Protein AF-A0A9P1GFT8-F1 (afdb_monomer_lite)

Radius of gyration: 58.3 Å; chains: 1; bounding box: 108×46×196 Å

Organism: NCBI:txid2562237

Sequence (292 aa):
MTEGLRALCAQCRKPLCGAVLASGCNHVFHKPCFVAGASCGHCGETLRSETSLSLYNLCCEEKSEYAAYAADVMAAAAKLRASLEGMEDADGTIFDPDFVVQESEGRGVDEVALLCLKRERINSKREELDSEKSRLHTSLETLEHQQRKLRVRQRMTEKLQEEQASEKNKIQRCNDDHEKMLAELNEVRQRATIVEYWDLLRNGQEDEALQKLTALISMISHPWKILAHMARLRDHYRKLSDNHDRERAQADRQLQHLNRERDELERHGRGQRLLDQIMRSLCPFFKVLKIS

Foldseek 3Di:
DPPPDAQAAQQPRHGDADKWKQFLVRGIHHPVRQDQQAAGSPPRDGGHPVRIDTPPPPHPPPPPPVVVVVVVVVVVVVVVVVVVVVPPPPPPPDDDPPPDDDDDPPCVVVVVVVVVVVVVVVVVVVVVVVVVVVVVVVVVVVVVVVVVVVVVVVVVVVVVVVVVVVVVVVVVVVVVVVVVVVVVVLVVLLVVLLVVLVVCVVVVNNVVSVVSLVVSLVVHPCSVVSVVVVVVVVVVVVVVVVVVVVVVVVVVVVVVVVVVVVVVVVVVVVVVVVVVVVVVVCVVVVVVVVPD

Structure (mmCIF, N/CA/C/O backbone):
data_AF-A0A9P1GFT8-F1
#
_entry.id   AF-A0A9P1GFT8-F1
#
loop_
_atom_site.group_PDB
_atom_site.id
_atom_site.type_symbol
_atom_site.label_atom_id
_atom_site.label_alt_id
_atom_site.label_comp_id
_atom_site.label_asym_id
_atom_site.label_entity_id
_atom_site.label_seq_id
_atom_site.pdbx_PDB_ins_code
_atom_site.Cartn_x
_atom_site.Cartn_y
_atom_site.Cartn_z
_atom_site.occupancy
_atom_site.B_iso_or_equiv
_atom_site.auth_seq_id
_atom_site.auth_comp_id
_atom_site.auth_asym_id
_atom_site.auth_atom_id
_atom_site.pdbx_PDB_model_num
ATOM 1 N N . MET A 1 1 ? 1.369 -21.174 -24.457 1.00 44.59 1 MET A N 1
ATOM 2 C CA . MET A 1 1 ? 1.353 -20.022 -25.379 1.00 44.59 1 MET A CA 1
ATOM 3 C C . MET A 1 1 ? 0.187 -19.145 -24.971 1.00 44.59 1 MET A C 1
ATOM 5 O O . MET A 1 1 ? -0.945 -19.452 -25.309 1.00 44.59 1 MET A O 1
ATOM 9 N N . THR A 1 2 ? 0.427 -18.149 -24.124 1.00 43.88 2 THR A N 1
ATOM 10 C CA . THR A 1 2 ? -0.591 -17.149 -23.791 1.00 43.88 2 THR A CA 1
ATOM 11 C C . THR A 1 2 ? -0.713 -16.230 -24.995 1.00 43.88 2 THR A C 1
ATOM 13 O O . THR A 1 2 ? 0.216 -15.471 -25.271 1.00 43.88 2 THR A O 1
ATOM 16 N N . GLU A 1 3 ? -1.805 -16.334 -25.747 1.00 56.53 3 GLU A N 1
ATOM 17 C CA . GLU A 1 3 ? -2.172 -15.317 -26.729 1.00 56.53 3 GLU A CA 1
ATOM 18 C C . GLU A 1 3 ? -2.275 -13.985 -25.980 1.00 56.53 3 GLU A C 1
ATOM 20 O O . GLU A 1 3 ? -3.206 -13.752 -25.211 1.00 56.53 3 GLU A O 1
ATOM 25 N N . GLY A 1 4 ? -1.227 -13.164 -26.089 1.00 67.75 4 GLY A N 1
ATOM 26 C CA . GLY A 1 4 ? -1.128 -11.911 -25.354 1.00 67.75 4 GLY A CA 1
ATOM 27 C C . GLY A 1 4 ? -2.319 -11.026 -25.694 1.00 67.75 4 GLY A C 1
ATOM 28 O O . GLY A 1 4 ? -2.622 -10.823 -26.871 1.00 67.75 4 GLY A O 1
ATOM 29 N N . LEU A 1 5 ? -2.998 -10.513 -24.668 1.00 79.19 5 LEU A N 1
ATOM 30 C CA . LEU A 1 5 ? -4.100 -9.571 -24.824 1.00 79.19 5 LEU A CA 1
ATOM 31 C C . LEU A 1 5 ? -3.613 -8.371 -25.650 1.00 79.19 5 LEU A C 1
ATOM 33 O O . LEU A 1 5 ? -2.764 -7.601 -25.202 1.00 79.19 5 LEU A O 1
ATOM 37 N N . ARG A 1 6 ? -4.128 -8.229 -26.876 1.00 86.25 6 ARG A N 1
ATOM 38 C CA . ARG A 1 6 ? -3.817 -7.096 -27.757 1.00 86.25 6 ARG A CA 1
ATOM 39 C C . ARG A 1 6 ? -4.873 -6.017 -27.595 1.00 86.25 6 ARG A C 1
ATOM 41 O O . ARG A 1 6 ? -6.069 -6.300 -27.636 1.00 86.25 6 ARG A O 1
ATOM 48 N N . ALA A 1 7 ? -4.430 -4.772 -27.473 1.00 90.56 7 ALA A N 1
ATOM 49 C CA . ALA A 1 7 ? -5.331 -3.630 -27.492 1.00 90.56 7 ALA A CA 1
ATOM 50 C C . ALA A 1 7 ? -6.063 -3.542 -28.847 1.00 90.56 7 ALA A C 1
ATOM 52 O O . ALA A 1 7 ? -5.473 -3.772 -29.908 1.00 90.56 7 ALA A O 1
ATOM 53 N N . LEU A 1 8 ? -7.359 -3.223 -28.805 1.00 94.31 8 LEU A N 1
ATOM 54 C CA . LEU A 1 8 ? -8.229 -3.114 -29.978 1.00 94.31 8 LEU A CA 1
ATOM 55 C C . LEU A 1 8 ? -8.510 -1.643 -30.297 1.00 94.31 8 LEU A C 1
ATOM 57 O O . LEU A 1 8 ? -8.660 -0.821 -29.396 1.00 94.31 8 LEU A O 1
ATOM 61 N N . CYS A 1 9 ? -8.644 -1.315 -31.581 1.00 95.81 9 CYS A N 1
ATOM 62 C CA . CYS A 1 9 ? -9.089 0.007 -32.006 1.00 95.81 9 CYS A CA 1
ATOM 63 C C . CYS A 1 9 ? -10.523 0.276 -31.540 1.00 95.81 9 CYS A C 1
ATOM 65 O O . CYS A 1 9 ? -11.427 -0.522 -31.795 1.00 95.81 9 CYS A O 1
ATOM 67 N N . ALA A 1 10 ? -10.753 1.440 -30.931 1.00 96.44 10 ALA A N 1
ATOM 68 C CA . ALA A 1 10 ? -12.070 1.817 -30.418 1.00 96.44 10 ALA A CA 1
ATOM 69 C C . ALA A 1 10 ? -13.152 1.982 -31.507 1.00 96.44 10 ALA A C 1
ATOM 71 O O . ALA A 1 10 ? -14.336 1.862 -31.196 1.00 96.44 10 ALA A O 1
ATOM 72 N N . GLN A 1 11 ? -12.760 2.194 -32.770 1.00 96.31 11 GLN A N 1
ATOM 73 C CA . GLN A 1 11 ? -13.682 2.317 -33.904 1.00 96.31 11 GLN A CA 1
ATOM 74 C C . GLN A 1 11 ? -13.895 0.989 -34.642 1.00 96.31 11 GLN A C 1
ATOM 76 O O . GLN A 1 11 ? -15.018 0.507 -34.730 1.00 96.31 11 GLN A O 1
ATOM 81 N N . CYS A 1 12 ? -12.834 0.381 -35.185 1.00 95.94 12 CYS A N 1
ATOM 82 C CA . CYS A 1 12 ? -12.971 -0.806 -36.039 1.00 95.94 12 CYS A CA 1
ATOM 83 C C . CYS A 1 12 ? -12.942 -2.135 -35.268 1.00 95.94 12 CYS A C 1
ATOM 85 O O . CYS A 1 12 ? -13.141 -3.185 -35.874 1.00 95.94 12 CYS A O 1
ATOM 87 N N . ARG A 1 13 ? -12.655 -2.100 -33.955 1.00 94.94 13 ARG A N 1
ATOM 88 C CA . ARG A 1 13 ? -12.539 -3.263 -33.052 1.00 94.94 13 ARG A CA 1
ATOM 89 C C . ARG A 1 13 ? -11.507 -4.317 -33.475 1.00 94.94 13 ARG A C 1
ATOM 91 O O . ARG A 1 13 ? -11.460 -5.394 -32.891 1.00 94.94 13 ARG A O 1
ATOM 98 N N . LYS A 1 14 ? -10.642 -4.008 -34.446 1.00 94.31 14 LYS A N 1
ATOM 99 C CA . LYS A 1 14 ? -9.503 -4.852 -34.834 1.00 94.31 14 LYS A CA 1
ATOM 100 C C . LYS A 1 14 ? -8.299 -4.577 -33.924 1.00 94.31 14 LYS A C 1
ATOM 102 O O . LYS A 1 14 ? -8.191 -3.458 -33.413 1.00 94.31 14 LYS A O 1
ATOM 107 N N . PRO A 1 15 ? -7.380 -5.545 -33.746 1.00 93.19 15 PRO A N 1
ATOM 108 C CA . PRO A 1 15 ? -6.120 -5.317 -33.044 1.00 93.19 15 PRO A CA 1
ATOM 109 C C . PRO A 1 15 ? -5.373 -4.104 -33.598 1.00 93.19 15 PRO A C 1
ATOM 111 O O . PRO A 1 15 ? -5.321 -3.896 -34.814 1.00 93.19 15 PRO A O 1
ATOM 114 N N . LEU A 1 16 ? -4.821 -3.290 -32.702 1.00 91.56 16 LEU A N 1
ATOM 115 C CA . LEU A 1 16 ? -4.023 -2.130 -33.081 1.00 91.56 16 LEU A CA 1
ATOM 116 C C . LEU A 1 16 ? -2.743 -2.582 -33.797 1.00 91.56 16 LEU A C 1
ATOM 118 O O . LEU A 1 16 ? -2.045 -3.485 -33.339 1.00 91.56 16 LEU A O 1
ATOM 122 N N . CYS A 1 17 ? -2.463 -1.957 -34.938 1.00 89.12 17 CYS A N 1
ATOM 123 C CA . CYS A 1 17 ? -1.286 -2.201 -35.766 1.00 89.12 17 CYS A CA 1
ATOM 124 C C . CYS A 1 17 ? -0.916 -0.919 -36.529 1.00 89.12 17 CYS A C 1
ATOM 126 O O . CYS A 1 17 ? -1.784 -0.090 -36.808 1.00 89.12 17 CYS A O 1
ATOM 128 N N . GLY A 1 18 ? 0.365 -0.746 -36.861 1.00 88.94 18 GLY A N 1
ATOM 129 C CA . GLY A 1 18 ? 0.851 0.427 -37.592 1.00 88.94 18 GLY A CA 1
ATOM 130 C C . GLY A 1 18 ? 0.637 1.758 -36.854 1.00 88.94 18 GLY A C 1
ATOM 131 O O . GLY A 1 18 ? 0.803 1.851 -35.639 1.00 88.94 18 GLY A O 1
ATOM 132 N N . ALA A 1 19 ? 0.285 2.811 -37.600 1.00 90.31 19 ALA A N 1
ATOM 133 C CA . ALA A 1 19 ? 0.111 4.159 -37.058 1.00 90.31 19 ALA A CA 1
ATOM 134 C C . ALA A 1 19 ? -1.175 4.285 -36.225 1.00 90.31 19 ALA A C 1
ATOM 136 O O . ALA A 1 19 ? -2.287 4.141 -36.749 1.00 90.31 19 ALA A O 1
ATOM 137 N N . VAL A 1 20 ? -1.020 4.628 -34.944 1.00 94.38 20 VAL A N 1
ATOM 138 C CA . VAL A 1 20 ? -2.128 4.777 -33.994 1.00 94.38 20 VAL A CA 1
ATOM 139 C C . VAL A 1 20 ? -2.154 6.167 -33.351 1.00 94.38 20 VAL A C 1
ATOM 141 O O . VAL A 1 20 ? -1.121 6.806 -33.159 1.00 94.38 20 VAL A O 1
ATOM 144 N N . LEU A 1 21 ? -3.359 6.646 -33.042 1.00 94.69 21 LEU A N 1
ATOM 145 C CA . LEU A 1 21 ? -3.625 7.932 -32.397 1.00 94.69 21 LEU A CA 1
ATOM 146 C C . LEU A 1 21 ? -4.396 7.701 -31.097 1.00 94.69 21 LEU A C 1
ATOM 148 O O . LEU A 1 21 ? -5.363 6.936 -31.086 1.00 94.69 21 LEU A O 1
ATOM 152 N N . ALA A 1 22 ? -4.009 8.389 -30.026 1.00 95.81 22 ALA A N 1
ATOM 153 C CA . ALA A 1 22 ? -4.831 8.519 -28.829 1.00 95.81 22 ALA A CA 1
ATOM 154 C C . ALA A 1 22 ? -5.672 9.795 -28.928 1.00 95.81 22 ALA A C 1
ATOM 156 O O . ALA A 1 22 ? -5.161 10.867 -29.237 1.00 95.81 22 ALA A O 1
ATOM 157 N N . SER A 1 23 ? -6.971 9.671 -28.695 1.00 95.56 23 SER A N 1
ATOM 158 C CA . SER A 1 23 ? -7.895 10.810 -28.629 1.00 95.56 23 SER A CA 1
ATOM 159 C C . SER A 1 23 ? -7.859 11.499 -27.259 1.00 95.56 23 SER A C 1
ATOM 161 O O . SER A 1 23 ? -7.374 10.917 -26.291 1.00 95.56 23 SER A O 1
ATOM 163 N N . GLY A 1 24 ? -8.465 12.687 -27.145 1.00 94.06 24 GLY A N 1
ATOM 164 C CA . GLY A 1 24 ? -8.652 13.365 -25.854 1.00 94.06 24 GLY A CA 1
ATOM 165 C C . GLY A 1 24 ? -9.473 12.569 -24.825 1.00 94.06 24 GLY A C 1
ATOM 166 O O . GLY A 1 24 ? -9.334 12.810 -23.632 1.00 94.06 24 GLY A O 1
ATOM 167 N N . CYS A 1 25 ? -10.263 11.580 -25.264 1.00 95.50 25 CYS A N 1
ATOM 168 C CA . CYS A 1 25 ? -10.977 10.654 -24.379 1.00 95.50 25 CYS A CA 1
ATOM 169 C C . CYS A 1 25 ? -10.148 9.409 -24.008 1.00 95.50 25 CYS A C 1
ATOM 171 O O . CYS A 1 25 ? -10.693 8.415 -23.534 1.00 95.50 25 CYS A O 1
ATOM 173 N N . ASN A 1 26 ? -8.834 9.441 -24.261 1.00 94.56 26 ASN A N 1
ATOM 174 C CA . ASN A 1 26 ? -7.848 8.391 -23.980 1.00 94.56 26 ASN A CA 1
ATOM 175 C C . ASN A 1 26 ? -8.085 7.038 -24.677 1.00 94.56 26 ASN A C 1
ATOM 177 O O . ASN A 1 26 ? -7.402 6.058 -24.383 1.00 94.56 26 ASN A O 1
ATOM 181 N N . HIS A 1 27 ? -8.993 6.970 -25.652 1.00 96.31 27 HIS A N 1
ATOM 182 C CA . HIS A 1 27 ? -9.151 5.793 -26.506 1.00 96.31 27 HIS A CA 1
ATOM 183 C C . HIS A 1 27 ? -8.203 5.841 -27.704 1.00 96.31 27 HIS A C 1
ATOM 185 O O . HIS A 1 27 ? -7.946 6.917 -28.257 1.00 96.31 27 HIS A O 1
ATOM 191 N N . VAL A 1 28 ? -7.715 4.664 -28.110 1.00 96.06 28 VAL A N 1
ATOM 192 C CA . VAL A 1 28 ? -6.725 4.507 -29.182 1.00 96.06 28 VAL A CA 1
ATOM 193 C C . VAL A 1 28 ? -7.382 4.023 -30.475 1.00 96.06 28 VAL A C 1
ATOM 195 O O . VAL A 1 28 ? -8.219 3.112 -30.492 1.00 96.06 28 VAL A O 1
ATOM 198 N N . PHE A 1 29 ? -6.978 4.637 -31.581 1.00 96.25 29 PHE A N 1
ATOM 199 C CA . PHE A 1 29 ? -7.510 4.404 -32.915 1.00 96.25 29 PHE A CA 1
ATOM 200 C C . PHE A 1 29 ? -6.383 4.123 -33.899 1.00 96.25 29 PHE A C 1
ATOM 202 O O . PHE A 1 29 ? -5.300 4.692 -33.777 1.00 96.25 29 PHE A O 1
ATOM 209 N N . HIS A 1 30 ? -6.644 3.319 -34.931 1.00 95.62 30 HIS A N 1
ATOM 210 C CA . HIS A 1 30 ? -5.827 3.399 -36.141 1.00 95.62 30 HIS A CA 1
ATOM 211 C C . HIS A 1 30 ? -5.962 4.807 -36.725 1.00 95.62 30 HIS A C 1
ATOM 213 O O . HIS A 1 30 ? -7.069 5.343 -36.774 1.00 95.62 30 HIS A O 1
ATOM 219 N N . LYS A 1 31 ? -4.867 5.387 -37.219 1.00 94.69 31 LYS A N 1
ATOM 220 C CA . LYS A 1 31 ? -4.873 6.701 -37.878 1.00 94.69 31 LYS A CA 1
ATOM 221 C C . LYS A 1 31 ? -5.991 6.871 -38.933 1.00 94.69 31 LYS A C 1
ATOM 223 O O . LYS A 1 31 ? -6.677 7.883 -38.859 1.00 94.69 31 LYS A O 1
ATOM 228 N N . PRO A 1 32 ? -6.262 5.912 -39.849 1.00 95.25 32 PRO A N 1
ATOM 229 C CA . PRO A 1 32 ? -7.381 6.024 -40.800 1.00 95.25 32 PRO A CA 1
ATOM 230 C C . PRO A 1 32 ? -8.771 5.866 -40.165 1.00 95.25 32 PRO A C 1
ATOM 232 O O . PRO A 1 32 ? -9.763 6.280 -40.753 1.00 95.25 32 PRO A O 1
ATOM 235 N N . CYS A 1 33 ? -8.864 5.256 -38.982 1.00 96.62 33 CYS A N 1
ATOM 236 C CA . CYS A 1 33 ? -10.124 5.112 -38.255 1.00 96.62 33 CYS A CA 1
ATOM 237 C C . CYS A 1 33 ? -10.461 6.338 -37.396 1.00 96.62 33 CYS A C 1
ATOM 239 O O . CYS 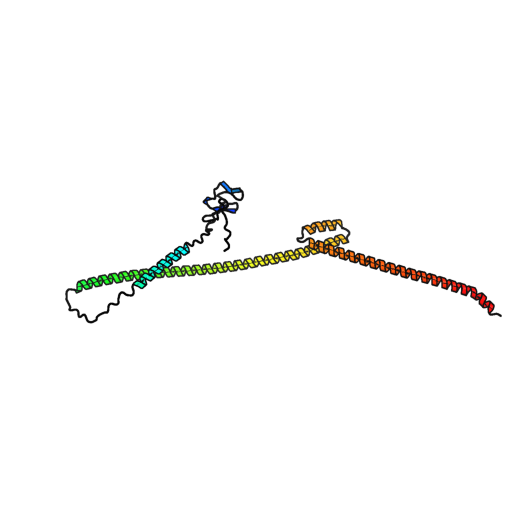A 1 33 ? -11.569 6.416 -36.869 1.00 96.62 33 CYS A O 1
ATOM 241 N N . PHE A 1 34 ? -9.524 7.273 -37.232 1.00 96.00 34 PHE A N 1
ATOM 242 C CA . PHE A 1 34 ? -9.746 8.524 -36.525 1.00 96.00 34 PHE A CA 1
ATOM 243 C C . PHE A 1 34 ? -10.249 9.587 -37.510 1.00 96.00 34 PHE A C 1
ATOM 245 O O . PHE A 1 34 ? -9.476 10.148 -38.285 1.00 96.00 34 PHE A O 1
ATOM 252 N N . VAL A 1 35 ? -11.554 9.863 -37.481 1.00 95.00 35 VAL A N 1
ATOM 253 C CA . VAL A 1 35 ? -12.186 10.912 -38.295 1.00 95.00 35 VAL A CA 1
ATOM 254 C C . VAL A 1 35 ? -12.552 12.078 -37.381 1.00 95.00 35 VAL A C 1
ATOM 256 O O . VAL A 1 35 ? -13.360 11.919 -36.466 1.00 95.00 35 VAL A O 1
ATOM 259 N N . ALA A 1 36 ? -11.947 13.247 -37.605 1.00 88.38 36 ALA A N 1
ATOM 260 C CA . ALA A 1 36 ? -12.243 14.444 -36.819 1.00 88.38 36 ALA A CA 1
ATOM 261 C C . ALA A 1 36 ? -13.734 14.810 -36.936 1.00 88.38 36 ALA A C 1
ATOM 263 O O . ALA A 1 36 ? -14.283 14.844 -38.035 1.00 88.38 36 ALA A O 1
ATOM 264 N N . GLY A 1 37 ? -14.390 15.056 -35.800 1.00 88.50 37 GLY A N 1
ATOM 265 C CA . GLY A 1 37 ? -15.826 15.339 -35.718 1.00 88.50 37 GLY A CA 1
ATOM 266 C C . 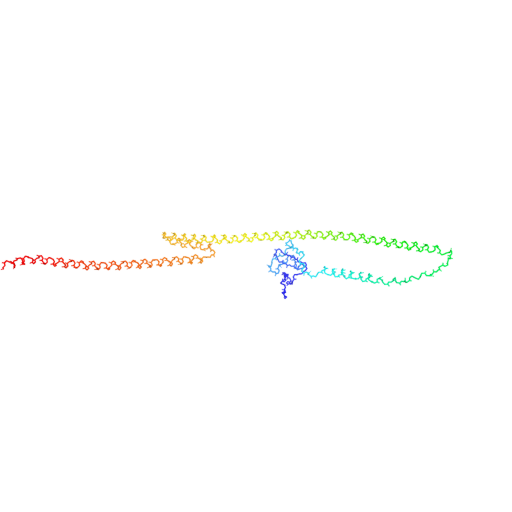GLY A 1 37 ? -16.726 14.109 -35.545 1.00 88.50 37 GLY A C 1
ATOM 267 O O . GLY A 1 37 ? -17.897 14.274 -35.210 1.00 88.50 37 GLY A O 1
ATOM 268 N N . ALA A 1 38 ? -16.212 12.884 -35.702 1.00 94.12 38 ALA A N 1
ATOM 269 C CA . ALA A 1 38 ? -16.968 11.672 -35.379 1.00 94.12 38 ALA A CA 1
ATOM 270 C C . ALA A 1 38 ? -17.062 11.451 -33.857 1.00 94.12 38 ALA A C 1
ATOM 272 O O . ALA A 1 38 ? -16.226 11.935 -33.098 1.00 94.12 38 ALA A O 1
ATOM 273 N N . SER A 1 39 ? -18.059 10.694 -33.395 1.00 96.19 39 SER A N 1
ATOM 274 C CA . SER A 1 39 ? -18.162 10.251 -31.997 1.00 96.19 39 SER A CA 1
ATOM 275 C C . SER A 1 39 ? -17.327 8.993 -31.750 1.00 96.19 39 SER A C 1
ATOM 277 O O . SER A 1 39 ? -17.342 8.064 -32.559 1.00 96.19 39 SER A O 1
ATOM 279 N N . CYS A 1 40 ? -16.649 8.919 -30.607 1.00 96.25 40 CYS A N 1
ATOM 280 C CA . CYS A 1 40 ? -15.921 7.734 -30.171 1.00 96.25 40 CYS A CA 1
ATOM 281 C C . CYS A 1 40 ? -16.862 6.524 -30.064 1.00 96.25 40 CYS A C 1
ATOM 283 O O . CYS A 1 40 ? -17.806 6.541 -29.276 1.00 96.25 40 CYS A O 1
ATOM 285 N N . GLY A 1 41 ? -16.561 5.432 -30.775 1.00 91.44 41 GLY A N 1
ATOM 286 C CA . GLY A 1 41 ? -17.340 4.188 -30.721 1.00 91.44 41 GLY A CA 1
ATOM 287 C C . GLY A 1 41 ? -17.341 3.461 -29.365 1.00 91.44 41 GLY A C 1
ATOM 288 O O . GLY A 1 41 ? -17.978 2.414 -29.248 1.00 91.44 41 GLY A O 1
ATOM 289 N N . HIS A 1 42 ? -16.619 3.966 -28.355 1.00 93.25 42 HIS A N 1
ATOM 290 C CA . HIS A 1 42 ? -16.612 3.420 -26.994 1.00 93.25 42 HIS A CA 1
ATOM 291 C C . HIS A 1 42 ? -17.308 4.320 -25.965 1.00 93.25 42 HIS A C 1
ATOM 293 O O . HIS A 1 42 ? -18.206 3.838 -25.285 1.00 93.25 42 HIS A O 1
ATOM 299 N N . CYS A 1 43 ? -16.930 5.599 -25.852 1.00 94.94 43 CYS A N 1
ATOM 300 C CA . CYS A 1 43 ? -17.503 6.519 -24.855 1.00 94.94 43 CYS A CA 1
ATOM 301 C C . CYS A 1 43 ? -18.485 7.556 -25.429 1.00 94.94 43 CYS A C 1
ATOM 303 O O . CYS A 1 43 ? -19.093 8.296 -24.666 1.00 94.94 43 CYS A O 1
ATOM 305 N N . GLY A 1 44 ? -18.634 7.644 -26.754 1.00 94.75 44 GLY A N 1
ATOM 306 C CA . GLY A 1 44 ? -19.536 8.594 -27.415 1.00 94.75 44 GLY A CA 1
ATOM 307 C C . GLY A 1 44 ? -19.010 10.029 -27.553 1.00 94.75 44 GLY A C 1
ATOM 308 O O . GLY A 1 44 ? -19.620 10.816 -28.271 1.00 94.75 44 GLY A O 1
ATOM 309 N N . GLU A 1 45 ? -17.877 10.384 -26.940 1.00 95.44 45 GLU A N 1
ATOM 310 C CA . GLU A 1 45 ? -17.316 11.741 -27.034 1.00 95.44 45 GLU A CA 1
ATOM 311 C C . GLU A 1 45 ? -16.897 12.123 -28.463 1.00 95.44 45 GLU A C 1
ATOM 313 O O . GLU A 1 45 ? -16.341 11.306 -29.201 1.00 95.44 45 GLU A O 1
ATOM 318 N N . THR A 1 46 ? -17.121 13.383 -28.852 1.00 96.88 46 THR A N 1
ATOM 319 C CA . THR A 1 46 ? -16.712 13.911 -30.161 1.00 96.88 46 THR A CA 1
ATOM 320 C C . THR A 1 46 ? -15.189 13.993 -30.271 1.00 96.88 46 THR A C 1
ATOM 322 O O . THR A 1 46 ? -14.523 14.684 -29.499 1.00 96.88 46 THR A O 1
ATOM 325 N N . LEU A 1 47 ? -14.633 13.329 -31.279 1.00 95.62 47 LEU A N 1
ATOM 326 C CA . LEU A 1 47 ? -13.204 13.276 -31.551 1.00 95.62 47 LEU A CA 1
ATOM 327 C C . LEU A 1 47 ? -12.717 14.608 -32.136 1.00 95.62 47 LEU A C 1
ATOM 329 O O . LEU A 1 47 ? -13.140 15.019 -33.218 1.00 95.62 47 LEU A O 1
ATOM 333 N N . ARG A 1 48 ? -11.788 15.270 -31.440 1.00 94.94 48 ARG A N 1
ATOM 334 C CA . ARG A 1 48 ? -11.126 16.500 -31.902 1.00 94.94 48 ARG A CA 1
ATOM 335 C C . ARG A 1 48 ? -9.704 16.180 -32.356 1.00 94.94 48 ARG A C 1
ATOM 337 O O . ARG A 1 48 ? -8.954 15.550 -31.618 1.00 94.94 48 ARG A O 1
ATOM 344 N N . SER A 1 49 ? -9.318 16.617 -33.555 1.00 90.25 49 SER A N 1
ATOM 345 C CA . SER A 1 49 ? -7.953 16.423 -34.074 1.00 90.25 49 SER A CA 1
ATOM 346 C C . SER A 1 49 ? -6.902 17.162 -33.248 1.00 90.25 49 SER A C 1
ATOM 348 O O . SER A 1 49 ? -5.792 16.667 -33.088 1.00 90.25 49 SER A O 1
ATOM 350 N N . GLU A 1 50 ? -7.266 18.309 -32.678 1.00 93.06 50 GLU A N 1
ATOM 351 C CA . GLU A 1 50 ? -6.385 19.156 -31.863 1.00 93.06 50 GLU A CA 1
ATOM 352 C C . GLU A 1 50 ? -5.921 18.475 -30.572 1.00 93.06 50 GLU A C 1
ATOM 354 O O . GLU A 1 50 ? -4.806 18.709 -30.119 1.00 93.06 50 GLU A O 1
ATOM 359 N N . THR A 1 51 ? -6.756 17.609 -29.991 1.00 89.69 51 THR A N 1
ATOM 360 C CA . THR A 1 51 ? -6.433 16.864 -28.764 1.00 89.69 51 THR A CA 1
ATOM 361 C C . THR A 1 51 ? -5.909 15.461 -29.052 1.00 89.69 51 THR A C 1
ATOM 363 O O . THR A 1 51 ? -5.749 14.663 -28.129 1.00 89.69 51 THR A O 1
ATOM 366 N N . SER A 1 52 ? -5.660 15.132 -30.324 1.00 89.38 52 SER A N 1
ATOM 367 C CA . SER A 1 52 ? -5.132 13.824 -30.694 1.00 89.38 52 SER A CA 1
ATOM 368 C C . SER A 1 52 ? -3.615 13.773 -30.509 1.00 89.38 52 SER A C 1
ATOM 370 O O . SER A 1 52 ? -2.873 14.610 -31.022 1.00 89.38 52 SER A O 1
ATOM 372 N N . LEU A 1 53 ? -3.148 12.770 -29.768 1.00 92.50 53 LEU A N 1
ATOM 373 C CA . LEU A 1 53 ? -1.734 12.496 -29.565 1.00 92.50 53 LEU A CA 1
ATOM 374 C C . LEU A 1 53 ? -1.312 11.372 -30.512 1.00 9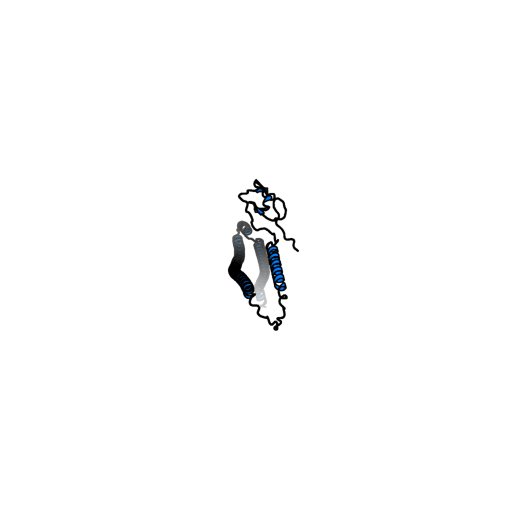2.50 53 LEU A C 1
ATOM 376 O O . LEU A 1 53 ? -1.818 10.248 -30.436 1.00 92.50 53 LEU A O 1
ATOM 380 N N . SER A 1 54 ? -0.368 11.666 -31.405 1.00 89.06 54 SER A N 1
ATOM 381 C CA . SER A 1 54 ? 0.220 10.634 -32.254 1.00 89.06 54 SER A CA 1
ATOM 382 C C . SER A 1 54 ? 1.185 9.779 -31.449 1.00 89.06 54 SER A C 1
ATOM 384 O O . SER A 1 54 ? 2.242 10.247 -31.028 1.00 89.06 54 SER A O 1
ATOM 386 N N . LEU A 1 55 ? 0.825 8.512 -31.258 1.00 88.19 55 LEU A N 1
ATOM 387 C CA . LEU A 1 55 ? 1.665 7.532 -30.586 1.00 88.19 55 LEU A CA 1
ATOM 388 C C . LEU A 1 55 ? 2.628 6.937 -31.621 1.00 88.19 55 LEU A C 1
ATOM 390 O O . LEU A 1 55 ? 2.409 5.858 -32.172 1.00 88.19 55 LEU A O 1
ATOM 394 N N . TYR A 1 56 ? 3.683 7.687 -31.939 1.00 69.19 56 TYR A N 1
ATOM 395 C CA . TYR A 1 56 ? 4.776 7.180 -32.766 1.00 69.19 56 TYR A CA 1
ATOM 396 C C . TYR A 1 56 ? 5.520 6.062 -32.009 1.00 69.19 56 TYR A C 1
ATOM 398 O O . TYR A 1 56 ? 5.746 6.176 -30.808 1.00 69.19 56 TYR A O 1
ATOM 406 N N . ASN A 1 57 ? 5.914 4.998 -32.719 1.00 57.28 57 ASN A N 1
ATOM 407 C CA . ASN A 1 57 ? 6.696 3.845 -32.228 1.00 57.28 57 ASN A CA 1
ATOM 408 C C . ASN A 1 57 ? 5.967 2.754 -31.414 1.00 57.28 57 ASN A C 1
ATOM 410 O O . ASN A 1 57 ? 6.634 1.901 -30.839 1.00 57.28 57 ASN A O 1
ATOM 414 N N . LEU A 1 58 ? 4.630 2.679 -31.431 1.00 58.16 58 LEU A N 1
ATOM 415 C CA . LEU A 1 58 ? 3.900 1.476 -30.973 1.00 58.16 58 LEU A CA 1
ATOM 416 C C . LEU A 1 58 ? 3.692 0.435 -32.088 1.00 58.16 58 LEU A C 1
ATOM 418 O O . LEU A 1 58 ? 2.756 -0.365 -32.036 1.00 58.16 58 LEU A O 1
ATOM 422 N N . CYS A 1 59 ? 4.553 0.419 -33.108 1.00 47.97 59 CYS A N 1
ATOM 423 C CA . CYS A 1 59 ? 4.571 -0.689 -34.053 1.00 47.97 59 CYS A CA 1
ATOM 424 C C . CYS A 1 59 ? 5.034 -1.949 -33.310 1.00 47.97 59 CYS A C 1
ATOM 426 O O . CYS A 1 59 ? 6.225 -2.220 -33.215 1.00 47.97 59 CYS A O 1
ATOM 428 N N . CYS A 1 60 ? 4.084 -2.760 -32.833 1.00 48.34 60 CYS A N 1
ATOM 429 C CA . CYS A 1 60 ? 4.295 -4.165 -32.463 1.00 48.34 60 CYS A CA 1
ATOM 430 C C . CYS A 1 60 ? 4.581 -5.038 -33.700 1.00 48.34 60 CYS A C 1
ATOM 432 O O . CYS A 1 60 ? 4.150 -6.188 -33.782 1.00 48.34 60 CYS A O 1
ATOM 434 N N . GLU A 1 61 ? 5.273 -4.485 -34.691 1.00 48.53 61 GLU A N 1
ATOM 435 C CA . GLU A 1 61 ? 5.893 -5.261 -35.742 1.00 48.53 61 GLU A CA 1
ATOM 436 C C . GLU A 1 61 ? 7.274 -5.654 -35.224 1.00 48.53 61 GLU A C 1
ATOM 438 O O . GLU A 1 61 ? 8.299 -5.103 -35.605 1.00 48.53 61 GLU A O 1
ATOM 443 N N . GLU A 1 62 ? 7.302 -6.702 -34.396 1.00 48.53 62 GLU A N 1
ATOM 444 C CA . GLU A 1 62 ? 8.437 -7.634 -34.326 1.00 48.53 62 GLU A CA 1
ATOM 445 C C . GLU A 1 62 ? 8.599 -8.378 -35.671 1.00 48.53 62 GLU A C 1
ATOM 447 O O . GLU A 1 62 ? 8.789 -9.589 -35.741 1.00 48.53 62 GLU A O 1
ATOM 452 N N . LYS A 1 63 ? 8.505 -7.660 -36.789 1.00 51.03 63 LYS A N 1
ATOM 453 C CA . LYS A 1 63 ? 9.086 -8.079 -38.052 1.00 51.03 63 LYS A CA 1
ATOM 454 C C . LYS A 1 63 ? 10.327 -7.238 -38.202 1.00 51.03 63 LYS A C 1
ATOM 456 O O . LYS A 1 63 ? 10.331 -6.146 -38.747 1.00 51.03 63 LYS A O 1
ATOM 461 N N . SER A 1 64 ? 11.352 -7.783 -37.571 1.00 52.22 64 SER A N 1
ATOM 462 C CA . SER A 1 64 ? 12.718 -7.321 -37.546 1.00 52.22 64 SER A CA 1
ATOM 463 C C . SER A 1 64 ? 13.237 -7.071 -38.967 1.00 52.22 64 SER A C 1
ATOM 465 O O . SER A 1 64 ? 13.863 -7.935 -39.578 1.00 52.22 64 SER A O 1
ATOM 467 N N . GLU A 1 65 ? 13.012 -5.865 -39.487 1.00 55.22 65 GLU A N 1
ATOM 468 C CA . GLU A 1 65 ? 13.760 -5.334 -40.633 1.00 55.22 65 GLU A CA 1
ATOM 469 C C . GLU A 1 65 ? 15.269 -5.404 -40.348 1.00 55.22 65 GLU A C 1
ATOM 471 O O . GLU A 1 65 ? 16.072 -5.624 -41.249 1.00 55.22 65 GLU A O 1
ATOM 476 N N . TYR A 1 66 ? 15.652 -5.355 -39.067 1.00 60.03 66 TYR A N 1
ATOM 477 C CA . TYR A 1 66 ? 17.017 -5.584 -38.606 1.00 60.03 66 TYR A CA 1
ATOM 478 C C . TYR A 1 66 ? 17.507 -7.030 -38.790 1.00 60.03 66 TYR A C 1
ATOM 480 O O . TYR A 1 66 ? 18.684 -7.232 -39.062 1.00 60.03 66 TYR A O 1
ATOM 488 N N . ALA A 1 67 ? 16.643 -8.042 -38.671 1.00 58.94 67 ALA A N 1
ATOM 489 C CA . ALA A 1 67 ? 16.995 -9.444 -38.900 1.00 58.94 67 ALA A CA 1
ATOM 490 C C . ALA A 1 67 ? 17.037 -9.763 -40.393 1.00 58.94 67 ALA A C 1
ATOM 492 O O . ALA A 1 67 ? 17.898 -10.533 -40.805 1.00 58.94 67 ALA A O 1
ATOM 493 N N . ALA A 1 68 ? 16.166 -9.144 -41.197 1.00 64.31 68 ALA A N 1
ATOM 494 C CA . ALA A 1 68 ? 16.264 -9.219 -42.652 1.00 64.31 68 ALA A CA 1
ATOM 495 C C . ALA A 1 68 ? 17.579 -8.582 -43.136 1.00 64.31 68 ALA A C 1
ATOM 497 O O . ALA A 1 68 ? 18.353 -9.225 -43.837 1.00 64.31 68 ALA A O 1
ATOM 498 N N . TYR A 1 69 ? 17.907 -7.384 -42.641 1.00 71.75 69 TYR A N 1
ATOM 499 C CA . TYR A 1 69 ? 19.167 -6.714 -42.960 1.00 71.75 69 TYR A CA 1
ATOM 500 C C . TYR A 1 69 ? 20.397 -7.487 -42.451 1.00 71.75 69 TYR A C 1
ATOM 502 O O . TYR A 1 69 ? 21.381 -7.634 -43.171 1.00 71.75 69 TYR A O 1
ATOM 510 N N . ALA A 1 70 ? 20.351 -8.045 -41.236 1.00 73.19 70 ALA A N 1
ATOM 511 C CA . ALA A 1 70 ? 21.439 -8.870 -40.709 1.00 73.19 70 ALA A CA 1
ATOM 512 C C . ALA A 1 70 ? 21.620 -10.180 -41.498 1.00 73.19 70 ALA A C 1
ATOM 514 O O . ALA A 1 70 ? 22.757 -10.603 -41.713 1.00 73.19 70 ALA A O 1
ATOM 515 N N . ALA A 1 71 ? 20.532 -10.807 -41.959 1.00 75.25 71 ALA A N 1
ATOM 516 C CA . ALA A 1 71 ? 20.594 -11.995 -42.807 1.00 75.25 71 ALA A CA 1
ATOM 517 C C . ALA A 1 71 ? 21.216 -11.681 -44.177 1.00 75.25 71 ALA A C 1
ATOM 519 O O . ALA A 1 71 ? 22.080 -12.431 -44.632 1.00 75.25 71 ALA A O 1
ATOM 520 N N . ASP A 1 72 ? 20.861 -10.546 -44.783 1.00 78.12 72 ASP A N 1
ATOM 521 C CA . ASP A 1 72 ? 21.427 -10.106 -46.062 1.00 78.12 72 ASP A CA 1
ATOM 522 C C . ASP A 1 72 ? 22.926 -9.781 -45.949 1.00 78.12 72 ASP A C 1
ATOM 524 O O . ASP A 1 72 ? 23.719 -10.193 -46.800 1.00 78.12 72 ASP A O 1
ATOM 528 N N . VAL A 1 73 ? 23.348 -9.118 -44.864 1.00 78.00 73 VAL A N 1
ATOM 529 C CA . VAL A 1 73 ? 24.769 -8.823 -44.601 1.00 78.00 73 VAL A CA 1
ATOM 530 C C . VAL A 1 73 ? 25.575 -10.109 -44.381 1.00 78.00 73 VAL A C 1
ATOM 532 O O . VAL A 1 73 ? 26.668 -10.251 -44.932 1.00 78.00 73 VAL A O 1
ATOM 535 N N . MET A 1 74 ? 25.038 -11.080 -43.634 1.00 82.62 74 MET A N 1
ATOM 536 C CA . MET A 1 74 ? 25.709 -12.369 -43.406 1.00 82.62 74 MET A CA 1
ATOM 537 C C . MET A 1 74 ? 25.780 -13.216 -44.686 1.00 82.62 74 MET A C 1
ATOM 539 O O . MET A 1 74 ? 26.807 -13.843 -44.950 1.00 82.62 74 MET A O 1
ATOM 543 N N . ALA A 1 75 ? 24.740 -13.192 -45.526 1.00 83.19 75 ALA A N 1
ATOM 544 C CA . ALA A 1 75 ? 24.743 -13.863 -46.826 1.00 83.19 75 ALA A CA 1
ATOM 545 C C . ALA A 1 75 ? 25.749 -13.233 -47.808 1.00 83.19 75 ALA A C 1
ATOM 547 O O . ALA A 1 75 ? 26.433 -13.952 -48.541 1.00 83.19 75 ALA A O 1
ATOM 548 N N . ALA A 1 76 ? 25.886 -11.903 -47.806 1.00 83.44 76 ALA A N 1
ATOM 549 C CA . ALA A 1 76 ? 26.892 -11.201 -48.600 1.00 83.44 76 ALA A CA 1
ATOM 550 C C . ALA A 1 76 ? 28.324 -11.518 -48.129 1.00 83.44 76 ALA A C 1
ATOM 552 O O . ALA A 1 76 ? 29.194 -11.795 -48.957 1.00 83.44 76 ALA A O 1
ATOM 553 N N . ALA A 1 77 ? 28.559 -11.558 -46.812 1.00 81.12 77 ALA A N 1
ATOM 554 C CA . ALA A 1 77 ? 29.852 -11.929 -46.237 1.00 81.12 77 ALA A CA 1
ATOM 555 C C . ALA A 1 77 ? 30.250 -13.379 -46.573 1.00 81.12 77 ALA A C 1
ATOM 557 O O . ALA A 1 77 ? 31.403 -13.639 -46.918 1.00 81.12 77 ALA A O 1
ATOM 558 N N . ALA A 1 78 ? 29.296 -14.317 -46.545 1.00 85.00 78 ALA A N 1
ATOM 559 C CA . ALA A 1 78 ? 29.534 -15.708 -46.932 1.00 85.00 78 ALA A CA 1
ATOM 560 C C . ALA A 1 78 ? 29.922 -15.849 -48.417 1.00 85.00 78 ALA A C 1
ATOM 562 O O . ALA A 1 78 ? 30.837 -16.604 -48.740 1.00 85.00 78 ALA A O 1
ATOM 563 N N . LYS A 1 79 ? 29.285 -15.086 -49.320 1.00 86.38 79 LYS A N 1
ATOM 564 C CA . LYS A 1 79 ? 29.647 -15.067 -50.750 1.00 86.38 79 LYS A CA 1
ATOM 565 C C . LYS A 1 79 ? 31.057 -14.529 -50.992 1.00 86.38 79 LYS A C 1
ATOM 567 O O . LYS A 1 79 ? 31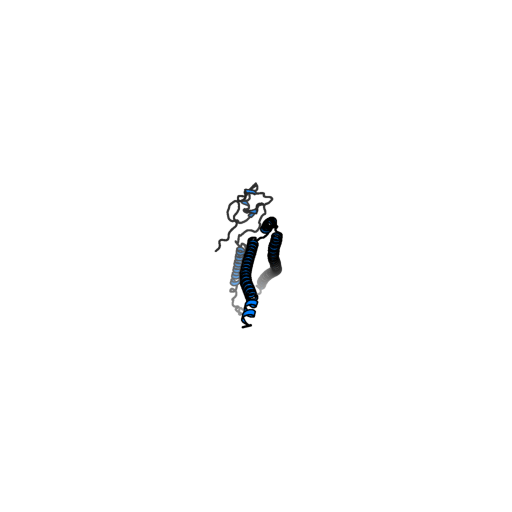.792 -15.105 -51.783 1.00 86.38 79 LYS A O 1
ATOM 572 N N . LEU A 1 80 ? 31.442 -13.456 -50.301 1.00 81.94 80 LEU A N 1
ATOM 573 C CA . LEU A 1 80 ? 32.790 -12.884 -50.393 1.00 81.94 80 LEU A CA 1
ATOM 574 C C . LEU A 1 80 ? 33.867 -13.879 -49.948 1.00 81.94 80 LEU A C 1
ATOM 576 O O . LEU A 1 80 ? 34.903 -13.995 -50.598 1.00 81.94 80 LEU A O 1
ATOM 580 N N . ARG A 1 81 ? 33.597 -14.633 -48.879 1.00 82.31 81 ARG A N 1
ATOM 581 C CA . ARG A 1 81 ? 34.509 -15.665 -48.378 1.00 82.31 81 ARG A CA 1
ATOM 582 C C . ARG A 1 81 ? 34.675 -16.826 -49.360 1.00 82.31 81 ARG A C 1
ATOM 584 O O . ARG A 1 81 ? 35.800 -17.221 -49.635 1.00 82.31 81 ARG A O 1
ATOM 591 N N . ALA A 1 82 ? 33.578 -17.299 -49.952 1.00 81.44 82 ALA A N 1
ATOM 592 C CA . ALA A 1 82 ? 33.620 -18.357 -50.962 1.00 81.44 82 ALA A CA 1
ATOM 593 C C . ALA A 1 82 ? 34.410 -17.948 -52.222 1.00 81.44 82 ALA A C 1
ATOM 595 O O . ALA A 1 82 ? 35.106 -18.773 -52.805 1.00 81.44 82 ALA A O 1
ATOM 596 N N . SER A 1 83 ? 34.348 -16.674 -52.629 1.00 80.38 83 SER A N 1
ATOM 597 C CA . SER A 1 83 ? 35.148 -16.166 -53.754 1.00 80.38 83 SER A CA 1
ATOM 598 C C . SER A 1 83 ? 36.649 -16.086 -53.451 1.00 80.38 83 SER A C 1
ATOM 600 O O . SER A 1 83 ? 37.450 -16.207 -54.372 1.00 80.38 83 SER A O 1
ATOM 602 N N . LEU A 1 84 ? 37.035 -15.877 -52.189 1.00 75.50 84 LEU A N 1
ATOM 603 C CA . LEU A 1 84 ? 38.442 -15.826 -51.771 1.00 75.50 84 LEU A CA 1
ATOM 604 C C . LEU A 1 84 ? 39.065 -17.223 -51.685 1.00 75.50 84 LEU A C 1
ATOM 606 O O . LEU A 1 84 ? 40.190 -17.414 -52.130 1.00 75.50 84 LEU A O 1
ATOM 610 N N . GLU A 1 85 ? 38.314 -18.205 -51.185 1.00 76.62 85 GLU A N 1
ATOM 611 C CA . GLU A 1 85 ? 38.778 -19.595 -51.058 1.00 76.62 85 GLU A CA 1
ATOM 612 C C . GLU A 1 85 ? 38.903 -20.305 -52.428 1.00 76.62 85 GLU A C 1
ATOM 614 O O . GLU A 1 85 ? 39.603 -21.302 -52.548 1.00 76.62 85 GLU A O 1
ATOM 619 N N . GLY A 1 86 ? 38.287 -19.771 -53.492 1.00 65.38 86 GLY A N 1
ATOM 620 C CA . GLY A 1 86 ? 38.371 -20.320 -54.854 1.00 65.38 86 GLY A CA 1
ATOM 621 C C . GLY A 1 86 ? 39.585 -19.885 -55.691 1.00 65.38 86 GLY A C 1
ATOM 622 O O . GLY A 1 86 ? 39.668 -20.276 -56.854 1.00 65.38 86 GLY A O 1
ATOM 623 N N . MET A 1 87 ? 40.499 -19.061 -55.161 1.00 58.53 87 MET A N 1
ATOM 624 C CA . MET A 1 87 ? 41.665 -18.546 -55.908 1.00 58.53 87 MET A CA 1
ATOM 625 C C . MET A 1 87 ? 43.015 -19.172 -55.510 1.00 58.53 87 MET A C 1
ATOM 627 O O . MET A 1 87 ? 44.030 -18.791 -56.091 1.00 58.53 87 MET A O 1
ATOM 631 N N . GLU A 1 88 ? 43.062 -20.125 -54.572 1.00 55.94 88 GLU A N 1
ATOM 632 C CA . GLU A 1 88 ? 44.337 -20.624 -54.016 1.00 55.94 88 GLU A CA 1
ATOM 633 C C . GLU A 1 88 ? 45.015 -21.771 -54.802 1.00 55.94 88 GLU A C 1
ATOM 635 O O . GLU A 1 88 ? 46.168 -22.080 -54.517 1.00 55.94 88 GLU A O 1
ATOM 640 N N . ASP A 1 89 ? 44.404 -22.325 -55.859 1.00 55.59 89 ASP A N 1
ATOM 641 C CA . ASP A 1 89 ? 44.935 -23.534 -56.533 1.00 55.59 89 ASP A CA 1
ATOM 642 C C . ASP A 1 89 ? 45.525 -23.322 -57.947 1.00 55.59 89 ASP A C 1
ATOM 644 O O . ASP A 1 89 ? 45.800 -24.289 -58.659 1.00 55.59 89 ASP A O 1
ATOM 648 N N . ALA A 1 90 ? 45.735 -22.080 -58.402 1.00 54.19 90 ALA A N 1
ATOM 649 C CA . ALA A 1 90 ? 46.069 -21.813 -59.811 1.00 54.19 90 ALA A CA 1
ATOM 650 C C . ALA A 1 90 ? 47.539 -21.467 -60.132 1.00 54.19 90 ALA A C 1
ATOM 652 O O . ALA A 1 90 ? 47.808 -21.102 -61.274 1.00 54.19 90 ALA A O 1
ATOM 653 N N . ASP A 1 91 ? 48.494 -21.594 -59.202 1.00 46.62 91 ASP A N 1
ATOM 654 C CA . ASP A 1 91 ? 49.915 -21.341 -59.520 1.00 46.62 91 ASP A CA 1
ATOM 655 C C . ASP A 1 91 ? 50.860 -22.401 -58.937 1.00 46.62 91 ASP A C 1
ATOM 657 O O . ASP A 1 91 ? 51.754 -22.150 -58.133 1.00 46.62 91 ASP A O 1
ATOM 661 N N . GLY A 1 92 ? 50.615 -23.643 -59.353 1.00 50.56 92 GLY A N 1
ATOM 662 C CA . GLY A 1 92 ? 51.545 -24.763 -59.241 1.00 50.56 92 GLY A CA 1
ATOM 663 C C . GLY A 1 92 ? 52.286 -25.024 -60.554 1.00 50.56 92 GLY A C 1
ATOM 664 O O . GLY A 1 92 ? 52.467 -26.185 -60.918 1.00 50.56 92 GLY A O 1
ATOM 665 N N . THR A 1 93 ? 52.675 -23.991 -61.315 1.00 51.59 93 THR A N 1
ATOM 666 C CA . THR A 1 93 ? 53.593 -24.200 -62.444 1.00 51.59 93 THR A CA 1
ATOM 667 C C . THR A 1 93 ? 55.015 -24.392 -61.934 1.00 51.59 93 THR A C 1
ATOM 669 O O . THR A 1 93 ? 55.697 -23.465 -61.506 1.00 51.59 93 THR A O 1
ATOM 672 N N . ILE A 1 94 ? 55.421 -25.655 -61.982 1.00 47.84 94 ILE A N 1
ATOM 673 C CA . ILE A 1 94 ? 56.774 -26.181 -61.839 1.00 47.84 94 ILE A CA 1
ATOM 674 C C . ILE A 1 94 ? 57.732 -25.340 -62.696 1.00 47.84 94 ILE A C 1
ATOM 676 O O . ILE A 1 94 ? 57.620 -25.304 -63.920 1.00 47.84 94 ILE A O 1
ATOM 680 N N . PHE A 1 95 ? 58.652 -24.638 -62.036 1.00 45.88 95 PHE A N 1
ATOM 681 C CA . PHE A 1 95 ? 59.727 -23.882 -62.672 1.00 45.88 95 PHE A CA 1
ATOM 682 C C . PHE A 1 95 ? 60.810 -24.880 -63.109 1.00 45.88 95 PHE A C 1
ATOM 684 O O . PHE A 1 95 ? 61.527 -25.423 -62.270 1.00 45.88 95 PHE A O 1
ATOM 691 N N . ASP A 1 96 ? 60.876 -25.164 -64.408 1.00 48.72 96 ASP A N 1
ATOM 692 C CA . ASP A 1 96 ? 61.903 -26.006 -65.028 1.00 48.72 96 ASP A CA 1
ATOM 693 C C . ASP A 1 96 ? 63.182 -25.159 -65.243 1.00 48.72 96 ASP A C 1
ATOM 695 O O . ASP A 1 96 ? 63.123 -24.187 -66.006 1.00 48.72 96 ASP A O 1
ATOM 699 N N . PRO A 1 97 ? 64.315 -25.412 -64.548 1.00 51.97 97 PRO A N 1
ATOM 700 C CA . PRO A 1 97 ? 65.445 -24.472 -64.510 1.00 51.97 97 PRO A CA 1
ATOM 701 C C . PRO A 1 97 ? 66.350 -24.456 -65.753 1.00 51.97 97 PRO A C 1
ATOM 703 O O . PRO A 1 97 ? 67.256 -23.628 -65.805 1.00 51.97 97 PRO A O 1
ATOM 706 N N . ASP A 1 98 ? 66.135 -25.321 -66.750 1.00 46.69 98 ASP A N 1
ATOM 707 C CA . ASP A 1 98 ? 67.146 -25.601 -67.789 1.00 46.69 98 ASP A CA 1
ATOM 708 C C . ASP A 1 98 ? 66.857 -25.011 -69.186 1.00 46.69 98 ASP A C 1
ATOM 710 O O . ASP A 1 98 ? 67.479 -25.395 -70.181 1.00 46.69 98 ASP A O 1
ATOM 714 N N . PHE A 1 99 ? 65.963 -24.024 -69.307 1.00 45.91 99 PHE A N 1
ATOM 715 C CA . PHE A 1 99 ? 65.740 -23.357 -70.596 1.00 45.91 99 PHE A CA 1
ATOM 716 C C . PHE A 1 99 ? 66.824 -22.304 -70.899 1.00 45.91 99 PHE A C 1
ATOM 718 O O . PHE A 1 99 ? 66.701 -21.123 -70.572 1.00 45.91 99 PHE A O 1
ATOM 725 N N . VAL A 1 100 ? 67.899 -22.743 -71.560 1.00 54.22 100 VAL A N 1
ATOM 726 C CA . VAL A 1 100 ? 68.962 -21.893 -72.121 1.00 54.22 100 VAL A CA 1
ATOM 727 C C . VAL A 1 100 ? 68.412 -21.093 -73.312 1.00 54.22 100 VAL A C 1
ATOM 729 O O . VAL A 1 100 ? 68.265 -21.612 -74.419 1.00 54.22 100 VAL A O 1
ATOM 732 N N . VAL A 1 101 ? 68.104 -19.812 -73.089 1.00 51.06 101 VAL A N 1
ATOM 733 C CA . VAL A 1 101 ? 67.684 -18.868 -74.139 1.00 51.06 101 VAL A CA 1
ATOM 734 C C . VAL A 1 101 ? 68.909 -18.388 -74.919 1.00 51.06 101 VAL A C 1
ATOM 736 O O . VAL A 1 101 ? 69.784 -17.721 -74.374 1.00 51.06 101 VAL A O 1
ATOM 739 N N . GLN A 1 102 ? 68.949 -18.704 -76.214 1.00 51.19 102 GLN A N 1
ATOM 740 C CA . GLN A 1 102 ? 69.847 -18.072 -77.181 1.00 51.19 102 GLN A CA 1
ATOM 741 C C . GLN A 1 102 ? 69.421 -16.619 -77.429 1.00 51.19 102 GLN A C 1
ATOM 743 O O . GLN A 1 102 ? 68.280 -16.342 -77.805 1.00 51.19 102 GLN A O 1
ATOM 748 N N . GLU A 1 103 ? 70.367 -15.705 -77.227 1.00 46.25 103 GLU A N 1
ATOM 749 C CA . GLU A 1 103 ? 70.229 -14.263 -77.407 1.00 46.25 103 GLU A CA 1
ATOM 750 C C . GLU A 1 103 ? 69.913 -13.912 -78.870 1.00 46.25 103 GLU A C 1
ATOM 752 O O . GLU A 1 103 ? 70.735 -14.070 -79.771 1.00 46.25 103 GLU A O 1
ATOM 757 N N . SER A 1 104 ? 68.696 -13.415 -79.109 1.00 49.03 104 SER A N 1
ATOM 758 C CA . SER A 1 104 ? 68.331 -12.717 -80.344 1.00 49.03 104 SER A CA 1
ATOM 759 C C . SER A 1 104 ? 68.197 -11.223 -80.038 1.00 49.03 104 SER A C 1
ATOM 761 O O . SER A 1 104 ? 67.225 -10.815 -79.398 1.00 49.03 104 SER A O 1
ATOM 763 N N . GLU A 1 105 ? 69.150 -10.414 -80.504 1.00 52.97 105 GLU A N 1
ATOM 764 C CA . GLU A 1 105 ? 69.358 -8.980 -80.202 1.00 52.97 105 GLU A CA 1
ATOM 765 C C . GLU A 1 105 ? 68.253 -8.013 -80.710 1.00 52.97 105 GLU A C 1
ATOM 767 O O . GLU A 1 105 ? 68.469 -6.812 -80.837 1.00 52.97 105 GLU A O 1
ATOM 772 N N . GLY A 1 106 ? 67.034 -8.501 -80.970 1.00 53.94 106 GLY A N 1
ATOM 773 C CA . GLY A 1 106 ? 65.897 -7.701 -81.456 1.00 53.94 106 GLY A CA 1
ATOM 774 C C . GLY A 1 106 ? 64.610 -7.775 -80.623 1.00 53.94 106 GLY A C 1
ATOM 775 O O . GLY A 1 106 ? 63.657 -7.078 -80.952 1.00 53.94 106 GLY A O 1
ATOM 776 N N . ARG A 1 107 ? 64.546 -8.591 -79.554 1.00 55.34 107 ARG A N 1
ATOM 777 C CA . ARG A 1 107 ? 63.329 -8.764 -78.715 1.00 55.34 107 ARG A CA 1
ATOM 778 C C . ARG A 1 107 ? 63.281 -7.899 -77.450 1.00 55.34 107 ARG A C 1
ATOM 780 O O . ARG A 1 107 ? 62.249 -7.846 -76.789 1.00 55.34 107 ARG A O 1
ATOM 787 N N . GLY A 1 108 ? 64.369 -7.203 -77.120 1.00 61.38 108 GLY A N 1
ATOM 788 C CA . GLY A 1 108 ? 64.482 -6.468 -75.856 1.00 61.38 108 GLY A CA 1
ATOM 789 C C . GLY A 1 108 ? 63.524 -5.280 -75.724 1.00 61.38 108 GLY A C 1
ATOM 790 O O . GLY A 1 108 ? 63.118 -4.945 -74.617 1.00 61.38 108 GLY A O 1
ATOM 791 N N . VAL A 1 109 ? 63.117 -4.648 -76.829 1.00 73.19 109 VAL A N 1
ATOM 792 C CA . VAL A 1 109 ? 62.263 -3.445 -76.771 1.00 73.19 109 VAL A CA 1
ATOM 793 C C . VAL A 1 109 ? 60.812 -3.792 -76.411 1.00 73.19 109 VAL A C 1
ATOM 795 O O . VAL A 1 109 ? 60.232 -3.150 -75.533 1.00 73.19 109 VAL A O 1
ATOM 798 N N . ASP A 1 110 ? 60.245 -4.841 -77.012 1.00 78.69 110 ASP A N 1
ATOM 799 C CA . ASP A 1 110 ? 58.871 -5.288 -76.729 1.00 78.69 110 ASP A CA 1
ATOM 800 C C . ASP A 1 110 ? 58.739 -5.890 -75.323 1.00 78.69 110 ASP A C 1
ATOM 802 O O . ASP A 1 110 ? 57.741 -5.681 -74.628 1.00 78.69 110 ASP A O 1
ATOM 806 N N . GLU A 1 111 ? 59.773 -6.595 -74.863 1.00 83.31 111 GLU A N 1
ATOM 807 C CA . GLU A 1 111 ? 59.821 -7.144 -73.509 1.00 83.31 111 GLU A CA 1
ATOM 808 C C . GLU A 1 111 ? 59.888 -6.033 -72.452 1.00 83.31 111 GLU A C 1
ATOM 810 O O . GLU A 1 111 ? 59.162 -6.074 -71.454 1.00 83.31 111 GLU A O 1
ATOM 815 N N . VAL A 1 112 ? 60.676 -4.982 -72.700 1.00 85.88 112 VAL A N 1
ATOM 816 C CA . VAL A 1 112 ? 60.728 -3.797 -71.832 1.00 85.88 112 VAL A CA 1
ATOM 817 C C . VAL A 1 112 ? 59.379 -3.072 -71.801 1.00 85.88 112 VAL A C 1
ATOM 819 O O . VAL A 1 112 ? 58.924 -2.693 -70.720 1.00 85.88 112 VAL A O 1
ATOM 822 N N . ALA A 1 113 ? 58.690 -2.929 -72.938 1.00 86.81 113 ALA A N 1
ATOM 823 C CA . ALA A 1 113 ? 57.352 -2.334 -72.982 1.00 86.81 113 ALA A CA 1
ATOM 824 C C . ALA A 1 113 ? 56.327 -3.152 -72.171 1.00 86.81 113 ALA A C 1
ATOM 826 O O . ALA A 1 113 ? 55.565 -2.592 -71.375 1.00 86.81 113 ALA A O 1
ATOM 827 N N . LEU A 1 114 ? 56.348 -4.484 -72.296 1.00 91.00 114 LEU A N 1
ATOM 828 C CA . LEU A 1 114 ? 55.489 -5.379 -71.517 1.00 91.00 114 LEU A CA 1
ATOM 829 C C . LEU A 1 114 ? 55.795 -5.305 -70.012 1.00 91.00 114 LEU A C 1
ATOM 831 O O . LEU A 1 114 ? 54.875 -5.319 -69.190 1.00 91.00 114 LEU A O 1
ATOM 835 N N . LEU A 1 115 ? 57.072 -5.204 -69.635 1.00 90.50 115 LEU A N 1
ATOM 836 C CA . LEU A 1 115 ? 57.492 -5.015 -68.246 1.00 90.50 115 LEU A CA 1
ATOM 837 C C . LEU A 1 115 ? 57.010 -3.675 -67.680 1.00 90.50 115 LEU A C 1
ATOM 839 O O . LEU A 1 115 ? 56.552 -3.641 -66.537 1.00 90.50 115 LEU A O 1
ATOM 843 N N . CYS A 1 116 ? 57.052 -2.594 -68.462 1.00 92.88 116 CYS A N 1
ATOM 844 C CA . CYS A 1 116 ? 56.500 -1.300 -68.062 1.00 92.88 116 CYS A CA 1
ATOM 845 C C . CYS A 1 116 ? 54.987 -1.383 -67.809 1.00 92.88 116 CYS A C 1
ATOM 847 O O . CYS A 1 116 ? 54.540 -0.974 -66.739 1.00 92.88 116 CYS A O 1
ATOM 849 N N . LEU A 1 117 ? 54.217 -2.007 -68.710 1.00 95.06 117 LEU A N 1
ATOM 850 C CA . LEU A 1 117 ? 52.771 -2.205 -68.523 1.00 95.06 117 LEU A CA 1
ATOM 851 C C . LEU A 1 117 ? 52.449 -3.077 -67.302 1.00 95.06 117 LEU A C 1
ATOM 853 O O . LEU A 1 117 ? 51.513 -2.798 -66.550 1.00 95.06 117 LEU A O 1
ATOM 857 N N . LYS A 1 118 ? 53.229 -4.141 -67.066 1.00 94.75 118 LYS A N 1
ATOM 858 C CA . LYS A 1 118 ? 53.082 -4.972 -65.862 1.00 94.75 118 LYS A CA 1
ATOM 859 C C . LYS A 1 118 ? 53.382 -4.172 -64.592 1.00 94.75 118 LYS A C 1
ATOM 861 O O . LYS A 1 118 ? 52.639 -4.302 -63.623 1.00 94.75 118 LYS A O 1
ATOM 866 N N . ARG A 1 119 ? 54.427 -3.336 -64.587 1.00 95.50 119 ARG A N 1
ATOM 867 C CA . ARG A 1 119 ? 54.762 -2.452 -63.455 1.00 95.50 119 ARG A CA 1
ATOM 868 C C . ARG A 1 119 ? 53.661 -1.432 -63.184 1.00 95.50 119 ARG A C 1
ATOM 870 O O . ARG A 1 119 ? 53.286 -1.266 -62.030 1.00 95.50 119 ARG A O 1
ATOM 877 N N . GLU A 1 120 ? 53.110 -0.813 -64.223 1.00 96.50 120 GLU A N 1
ATOM 878 C CA . GLU A 1 120 ? 51.983 0.117 -64.105 1.00 96.50 120 GLU A CA 1
ATOM 879 C C . GLU A 1 120 ? 50.754 -0.573 -63.500 1.00 96.50 120 GLU A C 1
ATOM 881 O O . GLU A 1 120 ? 50.192 -0.092 -62.518 1.00 96.50 120 GLU A O 1
ATOM 886 N N . ARG A 1 121 ? 50.407 -1.772 -63.987 1.00 96.56 121 ARG A N 1
ATOM 887 C CA . ARG A 1 121 ? 49.317 -2.579 -63.418 1.00 96.56 121 ARG A CA 1
ATOM 888 C C . ARG A 1 121 ? 49.566 -2.954 -61.953 1.00 96.56 121 ARG A C 1
ATOM 890 O O . ARG A 1 121 ? 48.631 -2.946 -61.159 1.00 96.56 121 ARG A O 1
ATOM 897 N N . ILE A 1 122 ? 50.800 -3.306 -61.586 1.00 95.19 122 ILE A N 1
ATOM 898 C CA . ILE A 1 122 ? 51.167 -3.609 -60.193 1.00 95.19 122 ILE A CA 1
ATOM 899 C C . ILE A 1 122 ? 51.017 -2.364 -59.316 1.00 95.19 122 ILE A C 1
ATOM 901 O O . ILE A 1 122 ? 50.483 -2.472 -58.217 1.00 95.19 122 ILE A O 1
ATOM 905 N N . ASN A 1 123 ? 51.460 -1.199 -59.786 1.00 95.81 123 ASN A N 1
ATOM 906 C CA . ASN A 1 123 ? 51.337 0.051 -59.041 1.00 95.81 123 ASN A CA 1
ATOM 907 C C . ASN A 1 123 ? 49.871 0.450 -58.854 1.00 95.81 123 ASN A C 1
ATOM 909 O O . ASN A 1 123 ? 49.472 0.717 -57.728 1.00 95.81 123 ASN A O 1
ATOM 913 N N . SER A 1 124 ? 49.053 0.365 -59.906 1.00 96.31 124 SER A N 1
ATOM 914 C CA . SER A 1 124 ? 47.608 0.606 -59.821 1.00 96.31 124 SER A CA 1
ATOM 915 C C . SER A 1 124 ? 46.934 -0.323 -58.801 1.00 96.31 124 SER A C 1
ATOM 917 O O . SER A 1 124 ? 46.214 0.148 -57.927 1.00 96.31 124 SER A O 1
ATOM 919 N N . LYS A 1 125 ? 47.254 -1.625 -58.807 1.00 96.00 125 LYS A N 1
ATOM 920 C CA . LYS A 1 125 ? 46.747 -2.560 -57.785 1.00 96.00 125 LYS A CA 1
ATOM 921 C C . LYS A 1 125 ? 47.239 -2.243 -56.370 1.00 96.00 125 LYS A C 1
ATOM 923 O O . LYS A 1 125 ? 46.521 -2.494 -55.407 1.00 96.00 125 LYS A O 1
ATOM 928 N N . ARG A 1 126 ? 48.467 -1.734 -56.213 1.00 96.31 126 ARG A N 1
ATOM 929 C CA . ARG A 1 126 ? 48.995 -1.305 -54.906 1.00 96.31 126 ARG A CA 1
ATOM 930 C C . ARG A 1 126 ? 48.246 -0.081 -54.387 1.00 96.31 126 ARG A C 1
ATOM 932 O O . ARG A 1 126 ? 47.867 -0.079 -53.224 1.00 96.31 126 ARG A O 1
ATOM 939 N N . GLU A 1 127 ? 47.986 0.899 -55.247 1.00 97.38 127 GLU A N 1
ATOM 940 C CA . GLU A 1 127 ? 47.194 2.087 -54.911 1.00 97.38 127 GLU A CA 1
ATOM 941 C C . GLU A 1 127 ? 45.759 1.718 -54.515 1.00 97.38 127 GLU A C 1
ATOM 943 O O . GLU A 1 127 ? 45.256 2.210 -53.505 1.00 97.38 127 GLU A O 1
ATOM 948 N N . GLU A 1 128 ? 45.118 0.802 -55.248 1.00 96.62 128 GLU A N 1
ATOM 949 C CA . GLU A 1 128 ? 43.796 0.268 -54.895 1.00 96.62 128 GLU A CA 1
ATOM 950 C C . GLU A 1 128 ? 43.815 -0.395 -53.514 1.00 96.62 128 GLU A C 1
ATOM 952 O O . GLU A 1 128 ? 43.015 -0.039 -52.647 1.00 96.62 128 GLU A O 1
ATOM 957 N N . LEU A 1 129 ? 44.769 -1.296 -53.274 1.00 94.69 129 LEU A N 1
ATOM 958 C CA . LEU A 1 129 ? 44.910 -2.023 -52.013 1.00 94.69 129 LEU A CA 1
ATOM 959 C C . LEU A 1 129 ? 45.184 -1.072 -50.836 1.00 94.69 129 LEU A C 1
ATOM 961 O O . LEU A 1 129 ? 44.604 -1.232 -49.761 1.00 94.69 129 LEU A O 1
ATOM 965 N N . ASP A 1 130 ? 46.024 -0.056 -51.023 1.00 96.19 130 ASP A N 1
ATOM 966 C CA . ASP A 1 130 ? 46.277 0.957 -49.998 1.00 96.19 130 ASP A CA 1
ATOM 967 C C . ASP A 1 130 ? 45.037 1.829 -49.746 1.00 96.19 130 ASP A C 1
ATOM 969 O O . ASP A 1 130 ? 44.713 2.110 -48.589 1.00 96.19 130 ASP A O 1
ATOM 973 N N . SER A 1 131 ? 44.265 2.164 -50.787 1.00 96.44 131 SER A N 1
ATOM 974 C CA . SER A 1 131 ? 42.984 2.862 -50.627 1.00 96.44 131 SER A CA 1
ATOM 975 C C . SER A 1 131 ? 41.963 2.022 -49.844 1.00 96.44 131 SER A C 1
ATOM 977 O O . SER A 1 131 ? 41.277 2.538 -48.956 1.00 96.44 131 SER A O 1
ATOM 979 N N . GLU A 1 132 ? 41.897 0.711 -50.098 1.00 96.81 132 GLU A N 1
ATOM 980 C CA . GLU A 1 132 ? 41.037 -0.222 -49.371 1.00 96.81 132 GLU A CA 1
ATOM 981 C C . GLU A 1 132 ? 41.481 -0.385 -47.918 1.00 96.81 132 GLU A C 1
ATOM 983 O O . GLU A 1 132 ? 40.640 -0.354 -47.017 1.00 96.81 132 GLU A O 1
ATOM 988 N N . LYS A 1 133 ? 42.791 -0.464 -47.658 1.00 96.19 133 LYS A N 1
ATOM 989 C CA . LYS A 1 133 ? 43.338 -0.465 -46.295 1.00 96.19 133 LYS A CA 1
ATOM 990 C C . LYS A 1 133 ? 42.958 0.799 -45.531 1.00 96.19 133 LYS A C 1
ATOM 992 O O . LYS A 1 133 ? 42.534 0.698 -44.381 1.00 96.19 133 LYS A O 1
ATOM 997 N N . SER A 1 134 ? 43.057 1.978 -46.147 1.00 96.62 134 SER A N 1
ATOM 998 C CA . SER A 1 134 ? 42.630 3.234 -45.515 1.00 96.62 134 SER A CA 1
ATOM 999 C C . SER A 1 134 ? 41.122 3.259 -45.237 1.00 96.62 134 SER A C 1
ATOM 1001 O O . SER A 1 134 ? 40.694 3.695 -44.165 1.00 96.62 134 SER A O 1
ATOM 1003 N N . ARG A 1 135 ? 40.297 2.742 -46.158 1.00 97.25 135 ARG A N 1
ATOM 1004 C CA . ARG A 1 135 ? 38.845 2.596 -45.944 1.00 97.25 135 ARG A CA 1
ATOM 1005 C C . ARG A 1 135 ? 38.523 1.617 -44.814 1.00 97.25 135 ARG A C 1
ATOM 1007 O O . ARG A 1 135 ? 37.652 1.900 -43.995 1.00 97.25 135 ARG A O 1
ATOM 1014 N N . LEU A 1 136 ? 39.234 0.495 -44.730 1.00 95.25 136 LEU A N 1
ATOM 1015 C CA . LEU A 1 136 ? 39.072 -0.469 -43.645 1.00 95.25 136 LEU A CA 1
ATOM 1016 C C . LEU A 1 136 ? 39.474 0.151 -42.303 1.00 95.25 136 LEU A C 1
ATOM 1018 O O . LEU A 1 136 ? 38.742 0.013 -41.327 1.00 95.25 136 LEU A O 1
ATOM 1022 N N . HIS A 1 137 ? 40.593 0.874 -42.261 1.00 96.75 137 HIS A N 1
ATOM 1023 C CA . HIS A 1 137 ? 41.071 1.532 -41.050 1.00 96.75 137 HIS A CA 1
ATOM 1024 C C . HIS A 1 137 ? 40.066 2.562 -40.520 1.00 96.75 137 HIS A C 1
ATOM 1026 O O . HIS A 1 137 ? 39.634 2.458 -39.375 1.00 96.75 137 HIS A O 1
ATOM 1032 N N . THR A 1 138 ? 39.601 3.479 -41.373 1.00 96.56 138 THR A N 1
ATOM 1033 C CA . THR A 1 138 ? 38.562 4.457 -40.999 1.00 96.56 138 THR A CA 1
ATOM 1034 C C . THR A 1 138 ? 37.262 3.774 -40.558 1.00 96.56 138 THR A C 1
ATOM 1036 O O . THR A 1 138 ? 36.642 4.184 -39.574 1.00 96.56 138 THR A O 1
ATOM 1039 N N . SER A 1 139 ? 36.861 2.680 -41.215 1.00 95.19 139 SER A N 1
ATOM 1040 C CA . SER A 1 139 ? 35.703 1.886 -40.791 1.00 95.19 139 SER A CA 1
ATOM 1041 C C . SER A 1 139 ? 35.899 1.279 -39.396 1.00 95.19 139 SER A C 1
ATOM 1043 O O . SER A 1 139 ? 34.981 1.338 -38.576 1.00 95.19 139 SER A O 1
ATOM 1045 N N . LEU A 1 140 ? 37.076 0.728 -39.091 1.00 97.38 140 LEU A N 1
ATOM 1046 C CA . LEU A 1 140 ? 37.391 0.174 -37.770 1.00 97.38 140 LEU A CA 1
ATOM 1047 C C . LEU A 1 140 ? 37.369 1.255 -36.682 1.00 97.38 140 LEU A C 1
ATOM 1049 O O . LEU A 1 140 ? 36.741 1.057 -35.642 1.00 97.38 140 LEU A O 1
ATOM 1053 N N . GLU A 1 141 ? 37.951 2.427 -36.939 1.00 97.94 141 GLU A N 1
ATOM 1054 C CA . GLU A 1 141 ? 37.916 3.558 -36.003 1.00 97.94 141 GLU A CA 1
ATOM 1055 C C . GLU A 1 141 ? 36.479 4.016 -35.704 1.00 97.94 141 GLU A C 1
ATOM 1057 O O . GLU A 1 141 ? 36.120 4.272 -34.549 1.00 97.94 141 GLU A O 1
ATOM 1062 N N . THR A 1 142 ? 35.617 4.081 -36.727 1.00 95.88 142 THR A N 1
ATOM 1063 C CA . THR A 1 142 ? 34.205 4.451 -36.529 1.00 95.88 142 THR A CA 1
ATOM 1064 C C . THR A 1 142 ? 33.447 3.407 -35.708 1.00 95.88 142 THR A C 1
ATOM 1066 O O . THR A 1 142 ? 32.659 3.783 -34.833 1.00 95.88 142 THR A O 1
ATOM 1069 N N . LEU A 1 143 ? 33.714 2.115 -35.929 1.00 96.06 143 LEU A N 1
ATOM 1070 C CA . LEU A 1 143 ? 33.128 1.019 -35.159 1.00 96.06 143 LEU A CA 1
ATOM 1071 C C . LEU A 1 143 ? 33.555 1.098 -33.689 1.00 96.06 143 LEU A C 1
ATOM 1073 O O . LEU A 1 143 ? 32.709 1.052 -32.794 1.00 96.06 143 LEU A O 1
ATOM 1077 N N . GLU A 1 144 ? 34.847 1.281 -33.420 1.00 97.56 144 GLU A N 1
ATOM 1078 C CA . GLU A 1 144 ? 35.354 1.447 -32.058 1.00 97.56 144 GLU A CA 1
ATOM 1079 C C . GLU A 1 144 ? 34.738 2.660 -31.356 1.00 97.56 144 GLU A C 1
ATOM 1081 O O . GLU A 1 144 ? 34.385 2.594 -30.174 1.00 97.56 144 GLU A O 1
ATOM 1086 N N . HIS A 1 145 ? 34.583 3.778 -32.069 1.00 97.62 145 HIS A N 1
ATOM 1087 C CA . HIS A 1 145 ? 33.935 4.974 -31.532 1.00 97.62 145 HIS A CA 1
ATOM 1088 C C . HIS A 1 145 ? 32.467 4.717 -31.177 1.00 97.62 145 HIS A C 1
ATOM 1090 O O . HIS A 1 145 ? 31.997 5.123 -30.109 1.00 97.62 145 HIS A O 1
ATOM 1096 N N . GLN A 1 146 ? 31.733 4.002 -32.032 1.00 95.62 146 GLN A N 1
ATOM 1097 C CA . GLN A 1 146 ? 30.353 3.599 -31.755 1.00 95.62 146 GLN A CA 1
ATOM 1098 C C . GLN A 1 146 ? 30.266 2.647 -30.557 1.00 95.62 146 GLN A C 1
ATOM 1100 O O . GLN A 1 146 ? 29.411 2.841 -29.691 1.00 95.62 146 GLN A O 1
ATOM 1105 N N . GLN A 1 147 ? 31.183 1.683 -30.439 1.00 97.44 147 GLN A N 1
ATOM 1106 C CA . GLN A 1 147 ? 31.256 0.789 -29.282 1.00 97.44 147 GLN A CA 1
ATOM 1107 C C . GLN A 1 147 ? 31.548 1.552 -27.986 1.00 97.44 147 GLN A C 1
ATOM 1109 O O . GLN A 1 147 ? 30.910 1.300 -26.962 1.00 97.44 147 GLN A O 1
ATOM 1114 N N . ARG A 1 148 ? 32.461 2.532 -28.013 1.00 98.25 148 ARG A N 1
ATOM 1115 C CA . ARG A 1 148 ? 32.723 3.412 -26.863 1.00 98.25 148 ARG A CA 1
ATOM 1116 C C . ARG A 1 148 ? 31.467 4.191 -26.464 1.00 98.25 148 ARG A C 1
ATOM 1118 O O . ARG A 1 148 ? 31.109 4.196 -25.286 1.00 98.25 148 ARG A O 1
ATOM 1125 N N . LYS A 1 149 ? 30.752 4.785 -27.428 1.00 98.06 149 LYS A N 1
ATOM 1126 C CA . LYS A 1 149 ? 29.474 5.481 -27.180 1.00 98.06 149 LYS A CA 1
ATOM 1127 C C . LYS A 1 149 ? 28.409 4.555 -26.589 1.00 98.06 149 LYS A C 1
ATOM 1129 O O . LYS A 1 149 ? 27.709 4.960 -25.662 1.00 98.06 149 LYS A O 1
ATOM 1134 N N . LEU A 1 150 ? 28.298 3.326 -27.095 1.00 96.88 150 LEU A N 1
ATOM 1135 C CA . LEU A 1 150 ? 27.363 2.323 -26.587 1.00 96.88 150 LEU A CA 1
ATOM 1136 C C . LEU A 1 150 ? 27.665 1.984 -25.122 1.00 96.88 150 LEU A C 1
ATOM 1138 O O . LEU A 1 150 ? 26.762 2.057 -24.295 1.00 96.88 150 LEU A O 1
ATOM 1142 N N . ARG A 1 151 ? 28.933 1.720 -24.779 1.00 98.19 151 ARG A N 1
ATOM 1143 C CA . ARG A 1 151 ? 29.348 1.429 -23.394 1.00 98.19 151 ARG A CA 1
ATOM 1144 C C . ARG A 1 151 ? 29.037 2.578 -22.436 1.00 98.19 151 ARG A C 1
ATOM 1146 O O . ARG A 1 151 ? 28.593 2.341 -21.318 1.00 98.19 151 ARG A O 1
ATOM 1153 N N . VAL A 1 152 ? 29.247 3.826 -22.861 1.00 98.31 152 VAL A N 1
ATOM 1154 C CA . VAL A 1 152 ? 28.893 5.003 -22.047 1.00 98.31 152 VAL A CA 1
ATOM 1155 C C . VAL A 1 152 ? 27.383 5.064 -21.813 1.00 98.31 152 VAL A C 1
ATOM 1157 O O . VAL A 1 152 ? 26.956 5.268 -20.680 1.00 98.31 152 VAL A O 1
ATOM 1160 N N . ARG A 1 153 ? 26.570 4.838 -22.853 1.00 97.81 153 ARG A N 1
ATOM 1161 C CA . ARG A 1 153 ? 25.106 4.800 -22.715 1.00 97.81 153 ARG A CA 1
ATOM 1162 C C . ARG A 1 153 ? 24.642 3.663 -21.807 1.00 97.81 153 ARG A C 1
ATOM 1164 O O . ARG A 1 153 ? 23.809 3.920 -20.951 1.00 97.81 153 ARG A O 1
ATOM 1171 N N . GLN A 1 154 ? 25.217 2.467 -21.93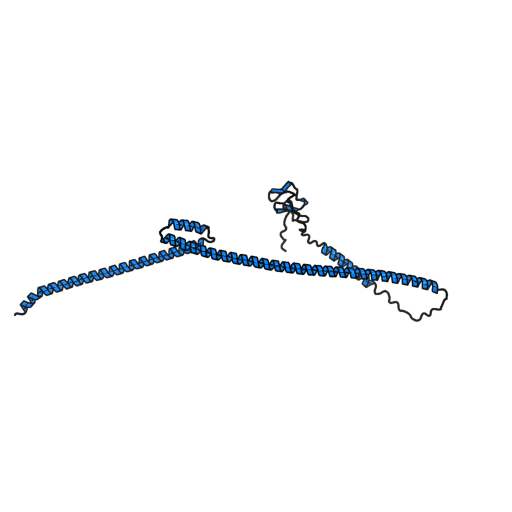9 1.00 97.88 154 GLN A N 1
ATOM 1172 C CA . GLN A 1 154 ? 24.912 1.313 -21.082 1.00 97.88 154 GLN A CA 1
ATOM 1173 C C . GLN A 1 154 ? 25.178 1.617 -19.603 1.00 97.88 154 GLN A C 1
ATOM 1175 O O . GLN A 1 154 ? 24.290 1.451 -18.772 1.00 97.88 154 GLN A O 1
ATOM 1180 N N . ARG A 1 155 ? 26.343 2.193 -19.281 1.00 98.31 155 ARG A N 1
ATOM 1181 C CA . ARG A 1 155 ? 26.659 2.616 -17.905 1.00 98.31 155 ARG A CA 1
ATOM 1182 C C . ARG A 1 155 ? 25.693 3.674 -17.377 1.00 98.31 155 ARG A C 1
ATOM 1184 O O . ARG A 1 155 ? 25.355 3.667 -16.201 1.00 98.31 155 ARG A O 1
ATOM 1191 N N . MET A 1 156 ? 25.265 4.609 -18.224 1.00 98.06 156 MET A N 1
ATOM 1192 C CA . MET A 1 156 ? 24.277 5.618 -17.828 1.00 98.06 156 MET A CA 1
ATOM 1193 C C . MET A 1 156 ? 22.902 4.995 -17.579 1.00 98.06 156 MET A C 1
ATOM 1195 O O . MET A 1 156 ? 22.241 5.367 -16.616 1.00 98.06 156 MET A O 1
ATOM 1199 N N . THR A 1 157 ? 22.474 4.036 -18.404 1.00 96.44 157 THR A N 1
ATOM 1200 C CA . THR A 1 157 ? 21.205 3.330 -18.189 1.00 96.44 157 THR A CA 1
ATOM 1201 C C . THR A 1 157 ? 21.232 2.469 -16.932 1.00 96.44 157 THR A C 1
ATOM 1203 O O . THR A 1 157 ? 20.251 2.473 -16.200 1.00 96.44 157 THR A O 1
ATOM 1206 N N . GLU A 1 158 ? 22.350 1.796 -16.643 1.00 98.19 158 GLU A N 1
ATOM 1207 C CA . GLU A 1 158 ? 22.542 1.029 -15.404 1.00 98.19 158 GLU A CA 1
ATOM 1208 C C . GLU A 1 158 ? 22.431 1.943 -14.176 1.00 98.19 158 GLU A C 1
ATOM 1210 O O . GLU A 1 158 ? 21.636 1.670 -13.282 1.00 98.19 158 GLU A O 1
ATOM 1215 N N . LYS A 1 159 ? 23.119 3.094 -14.180 1.00 98.44 159 LYS A N 1
ATOM 1216 C CA . LYS A 1 159 ? 23.012 4.092 -13.099 1.00 98.44 159 LYS A CA 1
ATOM 1217 C C . LYS A 1 159 ? 21.582 4.588 -12.888 1.00 98.44 159 LYS A C 1
ATOM 1219 O O . LYS A 1 159 ? 21.115 4.645 -11.758 1.00 98.44 159 LYS A O 1
ATOM 1224 N N . LEU A 1 160 ? 20.868 4.912 -13.968 1.00 98.00 160 LEU A N 1
ATOM 1225 C CA . LEU A 1 160 ? 19.471 5.347 -13.874 1.00 98.00 160 LEU A CA 1
ATOM 1226 C C . LEU A 1 160 ? 18.557 4.240 -13.328 1.00 98.00 160 LEU A C 1
ATOM 1228 O O . LEU A 1 160 ? 17.614 4.530 -12.594 1.00 98.00 160 LEU A O 1
ATOM 1232 N N . GLN A 1 161 ? 18.824 2.975 -13.661 1.00 97.44 161 GLN A N 1
ATOM 1233 C CA . GLN A 1 161 ? 18.084 1.836 -13.114 1.00 97.44 161 GLN A CA 1
ATOM 1234 C C . GLN A 1 161 ? 18.365 1.636 -11.619 1.00 97.44 161 GLN A C 1
ATOM 1236 O O . GLN A 1 161 ? 17.428 1.394 -10.857 1.00 97.44 161 GLN A O 1
ATOM 1241 N N . GLU A 1 162 ? 19.619 1.781 -11.185 1.00 98.44 162 GLU A N 1
ATOM 1242 C CA . GLU A 1 162 ? 20.004 1.739 -9.768 1.00 98.44 162 GLU A CA 1
ATOM 1243 C C . GLU A 1 162 ? 19.345 2.873 -8.969 1.00 98.44 162 GLU A C 1
ATOM 1245 O O . GLU A 1 162 ? 18.765 2.629 -7.907 1.00 98.44 162 GLU A O 1
ATOM 1250 N N . GLU A 1 163 ? 19.359 4.100 -9.497 1.00 97.88 163 GLU A N 1
ATOM 1251 C CA . GLU A 1 163 ? 18.675 5.255 -8.902 1.00 97.88 163 GLU A CA 1
ATOM 1252 C C . GLU A 1 163 ? 17.162 5.022 -8.817 1.00 97.88 163 GLU A C 1
ATOM 1254 O O . GLU A 1 163 ? 16.564 5.209 -7.756 1.00 97.88 163 GLU A O 1
ATOM 1259 N N . GLN A 1 164 ? 16.538 4.525 -9.890 1.00 98.12 164 GLN A N 1
ATOM 1260 C CA . GLN A 1 164 ? 15.113 4.197 -9.896 1.00 98.12 164 GLN A CA 1
ATOM 1261 C C . GLN A 1 164 ? 14.766 3.121 -8.855 1.00 98.12 164 GLN A C 1
ATOM 1263 O O . GLN A 1 164 ? 13.738 3.224 -8.182 1.00 98.12 164 GLN A O 1
ATOM 1268 N N . ALA A 1 165 ? 15.592 2.081 -8.718 1.00 98.31 165 ALA A N 1
ATOM 1269 C CA . ALA A 1 165 ? 15.396 1.037 -7.716 1.00 98.31 165 ALA A CA 1
ATOM 1270 C C . ALA A 1 165 ? 15.548 1.589 -6.289 1.00 98.31 165 ALA A C 1
ATOM 1272 O O . ALA A 1 165 ? 14.744 1.271 -5.412 1.00 98.31 165 ALA A O 1
ATOM 1273 N N . SER A 1 166 ? 16.536 2.459 -6.068 1.00 98.31 166 SER A N 1
ATOM 1274 C CA . SER A 1 166 ? 16.751 3.145 -4.792 1.00 98.31 166 SER A CA 1
ATOM 1275 C C . SER A 1 166 ? 15.550 4.010 -4.399 1.00 98.31 166 SER A C 1
ATOM 1277 O O . SER A 1 166 ? 15.036 3.876 -3.288 1.00 98.31 166 SER A O 1
ATOM 1279 N N . GLU A 1 167 ? 15.034 4.833 -5.316 1.00 98.06 167 GLU A N 1
ATOM 1280 C CA . GLU A 1 167 ? 13.860 5.675 -5.056 1.00 98.06 167 GLU A CA 1
ATOM 1281 C C . GLU A 1 167 ? 12.585 4.853 -4.832 1.00 98.06 167 GLU A C 1
ATOM 1283 O O . GLU A 1 167 ? 11.829 5.134 -3.902 1.00 98.06 167 GLU A O 1
ATOM 1288 N N . LYS A 1 168 ? 12.371 3.770 -5.592 1.00 97.81 168 LYS A N 1
ATOM 1289 C CA . LYS A 1 168 ? 11.259 2.837 -5.334 1.00 97.81 168 LYS A CA 1
ATOM 1290 C C . LYS A 1 168 ? 11.324 2.245 -3.926 1.00 97.81 168 LYS A C 1
ATOM 1292 O O . LYS A 1 168 ? 10.306 2.201 -3.240 1.00 97.81 168 LYS A O 1
ATOM 1297 N N . ASN A 1 169 ? 12.511 1.845 -3.471 1.00 98.12 169 ASN A N 1
ATOM 1298 C CA . ASN A 1 169 ? 12.699 1.324 -2.118 1.00 98.12 169 ASN A CA 1
ATOM 1299 C C . ASN A 1 169 ? 12.425 2.387 -1.043 1.00 98.12 169 ASN A C 1
ATOM 1301 O O . ASN A 1 169 ? 11.863 2.062 0.002 1.00 98.12 169 ASN A O 1
ATOM 1305 N N . LYS A 1 170 ? 12.793 3.653 -1.279 1.00 97.94 170 LYS A N 1
ATOM 1306 C CA . LYS A 1 170 ? 12.476 4.759 -0.359 1.00 97.94 170 LYS A CA 1
ATOM 1307 C C . LYS A 1 170 ? 10.971 5.017 -0.276 1.00 97.94 170 LYS A C 1
ATOM 1309 O O . LYS A 1 170 ? 10.454 5.156 0.828 1.00 97.94 170 LYS A O 1
ATOM 1314 N N . ILE A 1 171 ? 10.275 5.032 -1.416 1.00 97.50 171 ILE A N 1
ATOM 1315 C CA . ILE A 1 171 ? 8.813 5.184 -1.467 1.00 97.50 171 ILE A CA 1
ATOM 1316 C C . ILE A 1 171 ? 8.135 4.040 -0.712 1.00 97.50 171 ILE A C 1
ATOM 1318 O O . ILE A 1 171 ? 7.259 4.296 0.108 1.00 97.50 171 ILE A O 1
ATOM 1322 N N . GLN A 1 172 ? 8.573 2.796 -0.929 1.00 98.31 172 GLN A N 1
ATOM 1323 C CA . GLN A 1 172 ? 8.015 1.643 -0.225 1.00 98.31 172 GLN A CA 1
ATOM 1324 C C . GLN A 1 172 ? 8.178 1.773 1.292 1.00 98.31 172 GLN A C 1
ATOM 1326 O O . GLN A 1 172 ? 7.199 1.638 2.013 1.00 98.31 172 GLN A O 1
ATOM 1331 N N . ARG A 1 173 ? 9.378 2.126 1.776 1.00 98.38 173 ARG A N 1
ATOM 1332 C CA . ARG A 1 173 ? 9.611 2.350 3.214 1.00 98.38 173 ARG A CA 1
ATOM 1333 C C . ARG A 1 173 ? 8.711 3.446 3.781 1.00 98.38 173 ARG A C 1
ATOM 1335 O O . ARG A 1 173 ? 8.160 3.281 4.859 1.00 98.38 173 ARG A O 1
ATOM 1342 N N . CYS A 1 174 ? 8.539 4.545 3.047 1.00 98.00 174 CYS A N 1
ATOM 1343 C CA . CYS A 1 174 ? 7.657 5.632 3.464 1.00 98.00 174 CYS A CA 1
ATOM 1344 C C . CYS A 1 174 ? 6.189 5.184 3.552 1.00 98.00 174 CYS A C 1
ATOM 1346 O O . CYS A 1 174 ? 5.492 5.577 4.485 1.00 98.00 174 CYS A O 1
ATOM 1348 N N . ASN A 1 175 ? 5.735 4.335 2.626 1.00 97.06 175 ASN A N 1
ATOM 1349 C CA . ASN A 1 175 ? 4.396 3.749 2.673 1.00 97.06 175 ASN A CA 1
ATOM 1350 C C . ASN A 1 175 ? 4.237 2.801 3.868 1.00 97.06 175 ASN A C 1
ATOM 1352 O O . ASN A 1 175 ? 3.253 2.918 4.593 1.00 97.06 175 ASN A O 1
ATOM 1356 N N . ASP A 1 176 ? 5.214 1.925 4.113 1.00 97.88 176 ASP A N 1
ATOM 1357 C CA . ASP A 1 176 ? 5.196 0.997 5.250 1.00 97.88 176 ASP A CA 1
ATOM 1358 C C . ASP A 1 176 ? 5.152 1.768 6.588 1.00 97.88 176 ASP A C 1
ATOM 1360 O O . ASP A 1 176 ? 4.362 1.452 7.483 1.00 97.88 176 ASP A O 1
ATOM 1364 N N . ASP A 1 177 ? 5.949 2.835 6.710 1.00 97.38 177 ASP A N 1
ATOM 1365 C CA . ASP A 1 177 ? 5.945 3.724 7.876 1.00 97.38 177 ASP A CA 1
ATOM 1366 C C . ASP A 1 177 ? 4.604 4.461 8.020 1.00 97.38 177 ASP A C 1
ATOM 1368 O O . ASP A 1 177 ? 4.075 4.588 9.127 1.00 97.38 177 ASP A O 1
ATOM 1372 N N . HIS A 1 178 ? 4.018 4.928 6.914 1.00 96.94 178 HIS A N 1
ATOM 1373 C CA . HIS A 1 178 ? 2.709 5.574 6.919 1.00 96.94 178 HIS A CA 1
ATOM 1374 C C . HIS A 1 178 ? 1.602 4.621 7.389 1.00 96.94 178 HIS A C 1
ATOM 1376 O O . HIS A 1 178 ? 0.804 4.988 8.255 1.00 96.94 178 HIS A O 1
ATOM 1382 N N . GLU A 1 179 ? 1.572 3.389 6.877 1.00 96.75 179 GLU A N 1
ATOM 1383 C CA . GLU A 1 179 ? 0.625 2.353 7.299 1.00 96.75 179 GLU A CA 1
ATOM 1384 C C . GLU A 1 179 ? 0.781 2.019 8.785 1.00 96.75 179 GLU A C 1
ATOM 1386 O O . GLU A 1 179 ? -0.214 1.928 9.513 1.00 96.75 179 GLU A O 1
ATOM 1391 N N . LYS A 1 180 ? 2.025 1.914 9.264 1.00 97.44 180 LYS A N 1
ATOM 1392 C CA . LYS A 1 180 ? 2.324 1.707 10.682 1.00 97.44 180 LYS A CA 1
ATOM 1393 C C . LYS A 1 180 ? 1.796 2.855 11.547 1.00 97.44 180 LYS A C 1
ATOM 1395 O O . LYS A 1 180 ? 1.088 2.604 12.522 1.00 97.44 180 LYS A O 1
ATOM 1400 N N . MET A 1 181 ? 2.071 4.105 11.174 1.00 97.56 181 MET A N 1
ATOM 1401 C CA . MET A 1 181 ? 1.586 5.283 11.904 1.00 97.56 181 MET A CA 1
ATOM 1402 C C . MET A 1 181 ? 0.056 5.369 11.901 1.00 97.56 181 MET A C 1
ATOM 1404 O O . MET A 1 181 ? -0.547 5.718 12.916 1.00 97.56 181 MET A O 1
ATOM 1408 N N . LEU A 1 182 ? -0.600 5.014 10.791 1.00 94.19 182 LEU A N 1
ATOM 1409 C CA . LEU A 1 182 ? -2.060 4.923 10.730 1.00 94.19 182 LEU A CA 1
ATOM 1410 C C . LEU A 1 182 ? -2.608 3.837 11.663 1.00 94.19 182 LEU A C 1
ATOM 1412 O O . LEU A 1 182 ? -3.642 4.049 12.302 1.00 94.19 182 LEU A O 1
ATOM 1416 N N . ALA A 1 183 ? -1.940 2.687 11.763 1.00 92.62 183 ALA A N 1
ATOM 1417 C CA . ALA A 1 183 ? -2.330 1.622 12.682 1.00 92.62 183 ALA A CA 1
ATOM 1418 C C . ALA A 1 183 ? -2.207 2.066 14.151 1.00 92.62 183 ALA A C 1
ATOM 1420 O O . ALA A 1 183 ? -3.167 1.915 14.910 1.00 92.62 183 ALA A O 1
ATOM 1421 N N . GLU A 1 184 ? -1.083 2.683 14.526 1.00 95.19 184 GLU A N 1
ATOM 1422 C CA . GLU A 1 184 ? -0.847 3.220 15.875 1.00 95.19 184 GLU A CA 1
ATOM 1423 C C . GLU A 1 184 ? -1.863 4.318 16.232 1.00 95.19 184 GLU A C 1
ATOM 1425 O O . GLU A 1 184 ? -2.483 4.295 17.297 1.00 95.19 184 GLU A O 1
ATOM 1430 N N . LEU A 1 185 ? -2.117 5.249 15.310 1.00 93.75 185 LEU A N 1
ATOM 1431 C CA . LEU A 1 185 ? -3.078 6.332 15.505 1.00 93.75 185 LEU A CA 1
ATOM 1432 C C . LEU A 1 185 ? -4.515 5.810 15.648 1.00 93.75 185 LEU A C 1
ATOM 1434 O O . LEU A 1 185 ? -5.287 6.321 16.464 1.00 93.75 185 LEU A O 1
ATOM 1438 N N . ASN A 1 186 ? -4.878 4.762 14.907 1.00 89.94 186 ASN A N 1
ATOM 1439 C CA . ASN A 1 186 ? -6.165 4.090 15.069 1.00 89.94 186 ASN A CA 1
ATOM 1440 C C . ASN A 1 186 ? -6.286 3.386 16.424 1.00 89.94 186 ASN A C 1
ATOM 1442 O O . ASN A 1 186 ? -7.362 3.420 17.022 1.00 89.94 186 ASN A O 1
ATOM 1446 N N . GLU A 1 187 ? -5.215 2.781 16.936 1.00 90.69 187 GLU A N 1
ATOM 1447 C CA . GLU A 1 187 ? -5.210 2.183 18.273 1.00 90.69 187 GLU A CA 1
ATOM 1448 C C . GLU A 1 187 ? -5.402 3.244 19.366 1.00 90.69 187 GLU A C 1
ATOM 1450 O O . GLU A 1 187 ? -6.239 3.074 20.258 1.00 90.69 187 GLU A O 1
ATOM 1455 N N . VAL A 1 188 ? -4.697 4.376 19.267 1.00 92.88 188 VAL A N 1
ATOM 1456 C CA . VAL A 1 188 ? -4.856 5.505 20.197 1.00 92.88 188 VAL A CA 1
ATOM 1457 C C . VAL A 1 188 ? -6.287 6.046 20.157 1.00 92.88 188 VAL A C 1
ATOM 1459 O O . VAL A 1 188 ? -6.899 6.217 21.211 1.00 92.88 188 VAL A O 1
ATOM 1462 N N . ARG A 1 189 ? -6.865 6.241 18.963 1.00 90.25 189 ARG A N 1
ATOM 1463 C CA . ARG A 1 189 ? -8.268 6.669 18.804 1.00 90.25 189 ARG A CA 1
ATOM 1464 C C . ARG A 1 189 ? -9.254 5.682 19.425 1.00 90.25 189 ARG A C 1
ATOM 1466 O O . ARG A 1 189 ? -10.200 6.109 20.085 1.00 90.25 189 ARG A O 1
ATOM 1473 N N . GLN A 1 190 ? -9.039 4.377 19.243 1.00 88.94 190 GLN A N 1
ATOM 1474 C CA . GLN A 1 190 ? -9.881 3.339 19.847 1.00 88.94 190 GLN A CA 1
ATOM 1475 C C . GLN A 1 190 ? -9.833 3.406 21.375 1.00 88.94 190 GLN A C 1
ATOM 1477 O O . GLN A 1 190 ? -10.883 3.413 22.016 1.00 88.94 190 GLN A O 1
ATOM 1482 N N . ARG A 1 191 ? -8.633 3.510 21.962 1.00 89.50 191 ARG A N 1
ATOM 1483 C CA . ARG A 1 191 ? -8.461 3.633 23.418 1.00 89.50 191 ARG A CA 1
ATOM 1484 C C . ARG A 1 191 ? -9.102 4.914 23.957 1.00 89.50 191 ARG A C 1
ATOM 1486 O O . ARG A 1 191 ? -9.857 4.836 24.921 1.00 89.50 191 ARG A O 1
ATOM 1493 N N . ALA A 1 192 ? -8.866 6.057 23.311 1.00 91.50 192 ALA A N 1
ATOM 1494 C CA . ALA A 1 192 ? -9.454 7.340 23.701 1.00 91.50 192 ALA A CA 1
ATOM 1495 C C . ALA A 1 192 ? -10.991 7.303 23.658 1.00 91.50 192 ALA A C 1
ATOM 1497 O O . ALA A 1 192 ? -11.640 7.703 24.617 1.00 91.50 192 ALA A O 1
ATOM 1498 N N . THR A 1 193 ? -11.570 6.722 22.601 1.00 90.19 193 THR A N 1
ATOM 1499 C CA . THR A 1 193 ? -13.030 6.566 22.458 1.00 90.19 193 THR A CA 1
ATOM 1500 C C . THR A 1 193 ? -13.633 5.755 23.606 1.00 90.19 193 THR A C 1
ATOM 1502 O O . THR A 1 193 ? -14.673 6.124 24.145 1.00 90.19 193 THR A O 1
ATOM 1505 N N . ILE A 1 194 ? -12.979 4.657 24.003 1.00 89.44 194 ILE A N 1
ATOM 1506 C CA . ILE A 1 194 ? -13.446 3.807 25.107 1.00 89.44 194 ILE A CA 1
ATOM 1507 C C . ILE A 1 194 ? -13.375 4.558 26.444 1.00 89.44 194 ILE A C 1
ATOM 1509 O O . ILE A 1 194 ? -14.323 4.480 27.223 1.00 89.44 194 ILE A O 1
ATOM 1513 N N . VAL A 1 195 ? -12.280 5.283 26.704 1.00 91.44 195 VAL A N 1
ATOM 1514 C CA . VAL A 1 195 ? -12.102 6.063 27.943 1.00 91.44 195 VAL A CA 1
ATOM 1515 C C . VAL A 1 195 ? -13.146 7.174 28.042 1.00 91.44 195 VAL A C 1
ATOM 1517 O O . VAL A 1 195 ? -13.829 7.273 29.055 1.00 91.44 195 VAL A O 1
ATOM 1520 N N . GLU A 1 196 ? -13.340 7.952 26.977 1.00 92.94 196 GLU A N 1
ATOM 1521 C CA . GLU A 1 196 ? -14.320 9.043 26.967 1.00 92.94 196 GLU A CA 1
ATOM 1522 C C . GLU A 1 196 ? -15.759 8.541 27.129 1.00 92.94 196 GLU A C 1
ATOM 1524 O O . GLU A 1 196 ? -16.544 9.142 27.861 1.00 92.94 196 GLU A O 1
ATOM 1529 N N . TYR A 1 197 ? -16.112 7.432 26.469 1.00 91.88 197 TYR A N 1
ATOM 1530 C CA . TYR A 1 197 ? -17.415 6.794 26.653 1.00 91.88 197 TYR A CA 1
ATOM 1531 C C . TYR A 1 197 ? -17.622 6.353 28.108 1.00 91.88 197 TYR A C 1
ATOM 1533 O O . TYR A 1 197 ? -18.689 6.564 28.684 1.00 91.88 197 TYR A O 1
ATOM 1541 N N . TRP A 1 198 ? -16.591 5.761 28.714 1.00 90.12 198 TRP A N 1
ATOM 1542 C CA . TRP A 1 198 ? -16.640 5.304 30.097 1.00 90.12 198 TRP A CA 1
ATOM 1543 C C . TRP A 1 198 ? -16.804 6.452 31.098 1.00 90.12 198 TRP A C 1
ATOM 1545 O O . TRP A 1 198 ? -17.603 6.343 32.030 1.00 90.12 198 TRP A O 1
ATOM 1555 N N . ASP A 1 199 ? -16.094 7.562 30.900 1.00 95.81 199 ASP A N 1
ATOM 1556 C CA . ASP A 1 199 ? -16.216 8.735 31.766 1.00 95.81 199 ASP A CA 1
ATOM 1557 C C . ASP A 1 199 ? -17.633 9.332 31.726 1.00 95.81 199 ASP A C 1
ATOM 1559 O O . ASP A 1 199 ? -18.174 9.676 32.779 1.00 95.81 199 ASP A O 1
ATOM 1563 N N . LEU A 1 200 ? -18.274 9.380 30.550 1.00 95.44 200 LEU A N 1
ATOM 1564 C CA . LEU A 1 200 ? -19.664 9.838 30.414 1.00 95.44 200 LEU A CA 1
ATOM 1565 C C . LEU A 1 200 ? -20.654 8.913 31.133 1.00 95.44 200 LEU A C 1
ATOM 1567 O O . LEU A 1 200 ? -21.549 9.395 31.831 1.00 95.44 200 LEU A O 1
ATOM 1571 N N . LEU A 1 201 ? -20.465 7.592 31.033 1.00 92.62 201 LEU A N 1
ATOM 1572 C CA . LEU A 1 201 ? -21.281 6.633 31.784 1.00 92.62 201 LEU A CA 1
ATOM 1573 C C . LEU A 1 201 ? -21.125 6.808 33.296 1.00 92.62 201 LEU A C 1
ATOM 1575 O O . LEU A 1 201 ? -22.118 6.797 34.021 1.00 92.62 201 LEU A O 1
ATOM 1579 N N . ARG A 1 202 ? -19.894 7.004 33.787 1.00 93.88 202 ARG A N 1
ATOM 1580 C CA . ARG A 1 202 ? -19.637 7.210 35.221 1.00 93.88 202 ARG A CA 1
ATOM 1581 C C . ARG A 1 202 ? -20.328 8.469 35.756 1.00 93.88 202 ARG A C 1
ATOM 1583 O O . ARG A 1 202 ? -20.717 8.492 36.920 1.00 93.88 202 ARG A O 1
ATOM 1590 N N . ASN A 1 203 ? -20.501 9.485 34.914 1.00 96.94 203 ASN A N 1
ATOM 1591 C CA . ASN A 1 203 ? -21.182 10.732 35.260 1.00 96.94 203 ASN A CA 1
ATOM 1592 C C . ASN A 1 203 ? -22.716 10.666 35.092 1.00 96.94 203 ASN A C 1
ATOM 1594 O O . ASN A 1 203 ? -23.389 11.662 35.344 1.00 96.94 203 ASN A O 1
ATOM 1598 N N . GLY A 1 204 ? -23.279 9.527 34.666 1.00 95.12 204 GLY A N 1
ATOM 1599 C CA . GLY A 1 204 ? -24.720 9.362 34.435 1.00 95.12 204 GLY A CA 1
ATOM 1600 C C . GLY A 1 204 ? -25.240 10.007 33.143 1.00 95.12 204 GLY A C 1
ATOM 1601 O O . GLY A 1 204 ? -26.445 10.186 32.994 1.00 95.12 204 GLY A O 1
ATOM 1602 N N . GLN A 1 205 ? -24.357 10.363 32.205 1.00 97.12 205 GLN A N 1
ATOM 1603 C CA . GLN A 1 205 ? -24.701 11.006 30.930 1.00 97.12 205 GLN A CA 1
ATOM 1604 C C . GLN A 1 205 ? -24.869 9.959 29.812 1.00 97.12 205 GLN A C 1
ATOM 1606 O O . GLN A 1 205 ? -24.117 9.943 28.838 1.00 97.12 205 GLN A O 1
ATOM 1611 N N . GLU A 1 206 ? -25.835 9.047 29.956 1.00 93.88 206 GLU A N 1
ATOM 1612 C CA . GLU A 1 206 ? -25.988 7.893 29.049 1.00 93.88 206 GLU A CA 1
ATOM 1613 C C . GLU A 1 206 ? -26.309 8.289 27.597 1.00 93.88 206 GLU A C 1
ATOM 1615 O O . GLU A 1 206 ? -25.688 7.771 26.664 1.00 93.88 206 GLU A O 1
ATOM 1620 N N . ASP A 1 207 ? -27.221 9.244 27.394 1.00 93.62 207 ASP A N 1
ATOM 1621 C CA . ASP A 1 207 ? -27.613 9.706 26.055 1.00 93.62 207 ASP A CA 1
ATOM 1622 C C . ASP A 1 207 ? -26.445 10.374 25.318 1.00 93.62 207 ASP A C 1
ATOM 1624 O O . ASP A 1 207 ? -26.209 10.121 24.133 1.00 93.62 207 ASP A O 1
ATOM 1628 N N . GLU A 1 208 ? -25.664 11.188 26.034 1.00 95.31 208 GLU A N 1
ATOM 1629 C CA . GLU A 1 208 ? -24.476 11.850 25.493 1.00 95.31 208 GLU A CA 1
ATOM 1630 C C . GLU A 1 208 ? -23.379 10.828 25.167 1.00 95.31 208 GLU A C 1
ATOM 1632 O O . GLU A 1 208 ? -22.746 10.908 24.112 1.00 95.31 208 GLU A O 1
ATOM 1637 N N . ALA A 1 209 ? -23.208 9.806 26.014 1.00 93.62 209 ALA A N 1
ATOM 1638 C CA . ALA A 1 209 ? -22.286 8.703 25.767 1.00 93.62 209 ALA A CA 1
ATOM 1639 C C . ALA A 1 209 ? -22.642 7.943 24.480 1.00 93.62 209 ALA A C 1
ATOM 1641 O O . ALA A 1 209 ? -21.758 7.647 23.672 1.00 93.62 209 ALA A O 1
ATOM 1642 N N . LEU A 1 210 ? -23.928 7.656 24.250 1.00 91.31 210 LEU A N 1
ATOM 1643 C CA . LEU A 1 210 ? -24.401 6.974 23.042 1.00 91.31 210 LEU A CA 1
ATOM 1644 C C . LEU A 1 210 ? -24.253 7.834 21.784 1.00 91.31 210 LEU A C 1
ATOM 1646 O O . LEU A 1 210 ? -23.785 7.331 20.757 1.00 91.31 210 LEU A O 1
ATOM 1650 N N . GLN A 1 211 ? -24.605 9.120 21.851 1.00 93.50 211 GLN A N 1
ATOM 1651 C CA . GLN A 1 211 ? -24.418 10.049 20.732 1.00 93.50 211 GLN A CA 1
ATOM 1652 C C . GLN A 1 211 ? -22.939 10.163 20.360 1.00 93.50 211 GLN A C 1
ATOM 1654 O O . GLN A 1 211 ? -22.578 10.032 19.187 1.00 93.50 211 GLN A O 1
ATOM 1659 N N . LYS A 1 212 ? -22.071 10.327 21.362 1.00 92.31 212 LYS A N 1
ATOM 1660 C CA . LYS A 1 212 ? -20.628 10.435 21.161 1.00 92.31 212 LYS A CA 1
ATOM 1661 C C . LYS A 1 212 ? -20.034 9.149 20.603 1.00 92.31 212 LYS A C 1
ATOM 1663 O O . LYS A 1 212 ? -19.272 9.199 19.642 1.00 92.31 212 LYS A O 1
ATOM 1668 N N . LEU A 1 213 ? -20.427 7.992 21.133 1.00 91.38 213 LEU A N 1
ATOM 1669 C CA . LEU A 1 213 ? -20.012 6.700 20.595 1.00 91.38 213 LEU A CA 1
ATOM 1670 C C . LEU A 1 213 ? -20.433 6.546 19.129 1.00 91.38 213 LEU A C 1
ATOM 1672 O O . LEU A 1 213 ? -19.621 6.141 18.305 1.00 91.38 213 LEU A O 1
ATOM 1676 N N . THR A 1 214 ? -21.671 6.907 18.792 1.00 92.56 214 THR A N 1
ATOM 1677 C CA . THR A 1 214 ? -22.191 6.837 17.418 1.00 92.56 214 THR A CA 1
ATOM 1678 C C . THR A 1 214 ? -21.394 7.743 16.477 1.00 92.56 214 THR A C 1
ATOM 1680 O O . THR A 1 214 ? -21.013 7.318 15.384 1.00 92.56 214 THR A O 1
ATOM 1683 N N . ALA A 1 215 ? -21.067 8.960 16.920 1.00 92.75 215 ALA A N 1
ATOM 1684 C CA . ALA A 1 215 ? -20.244 9.893 16.160 1.00 92.75 215 ALA A CA 1
ATOM 1685 C C . ALA A 1 215 ? -18.816 9.354 15.944 1.00 92.75 215 ALA A C 1
ATOM 1687 O O . ALA A 1 215 ? -18.322 9.349 14.817 1.00 92.75 215 ALA A O 1
ATOM 1688 N N . LEU A 1 216 ? -18.175 8.832 16.995 1.00 89.00 216 LEU A N 1
ATOM 1689 C CA . LEU A 1 216 ? -16.796 8.331 16.952 1.00 89.00 216 LEU A CA 1
ATOM 1690 C C . LEU A 1 216 ? -16.663 7.015 16.168 1.00 89.00 216 LEU A C 1
ATOM 1692 O O . LEU A 1 216 ? -15.682 6.826 15.451 1.00 89.00 216 LEU A O 1
ATOM 1696 N N . ILE A 1 217 ? -17.660 6.129 16.240 1.00 87.69 217 ILE A N 1
ATOM 1697 C CA . ILE A 1 217 ? -17.695 4.848 15.517 1.00 87.69 217 ILE A CA 1
ATOM 1698 C C . ILE A 1 217 ? -17.618 5.047 14.000 1.00 87.69 217 ILE A C 1
ATOM 1700 O O . ILE A 1 217 ? -16.966 4.254 13.323 1.00 87.69 217 ILE A O 1
ATOM 1704 N N . SER A 1 218 ? -18.231 6.108 13.466 1.00 88.81 218 SER A N 1
ATOM 1705 C CA . SER A 1 218 ? -18.205 6.390 12.024 1.00 88.81 218 SER A CA 1
ATOM 1706 C C . SER A 1 218 ? -16.820 6.803 11.508 1.00 88.81 218 SER A C 1
ATOM 1708 O O . SER A 1 218 ? -16.515 6.608 10.335 1.00 88.81 218 SER A O 1
ATOM 1710 N N . MET A 1 219 ? -15.956 7.319 12.388 1.00 86.38 219 MET A N 1
ATOM 1711 C CA . MET A 1 219 ? -14.601 7.765 12.045 1.00 86.38 219 MET A CA 1
ATOM 1712 C C . MET A 1 219 ? -13.542 6.663 12.162 1.00 86.38 219 MET A C 1
ATOM 1714 O O . MET A 1 219 ? -12.376 6.888 11.831 1.00 86.38 219 MET A O 1
ATOM 1718 N N . ILE A 1 220 ? -13.909 5.484 12.667 1.00 88.25 220 ILE A N 1
ATOM 1719 C CA . ILE A 1 220 ? -12.966 4.409 12.969 1.00 88.25 220 ILE A CA 1
ATOM 1720 C C . ILE A 1 220 ? -13.110 3.315 11.926 1.00 88.25 220 ILE A C 1
ATOM 1722 O O . ILE A 1 220 ? -14.198 2.800 11.694 1.00 88.25 220 ILE A O 1
ATOM 1726 N N . SER A 1 221 ? -11.989 2.903 11.335 1.00 88.44 221 SER A N 1
ATOM 1727 C CA . SER A 1 221 ? -11.982 1.935 10.235 1.00 88.44 221 SER A CA 1
ATOM 1728 C C . SER A 1 221 ? -12.637 0.604 10.607 1.00 88.44 221 SER A C 1
ATOM 1730 O O . SER A 1 221 ? -13.132 -0.111 9.739 1.00 88.44 221 SER A O 1
ATOM 1732 N N . HIS A 1 222 ? -12.552 0.198 11.879 1.00 87.94 222 HIS A N 1
ATOM 1733 C CA . HIS A 1 222 ? -12.956 -1.129 12.359 1.00 87.94 222 HIS A CA 1
ATOM 1734 C C . HIS A 1 222 ? -13.841 -1.004 13.613 1.00 87.94 222 HIS A C 1
ATOM 1736 O O . HIS A 1 222 ? -13.408 -1.342 14.719 1.00 87.94 222 HIS A O 1
ATOM 1742 N N . PRO A 1 223 ? -15.086 -0.521 13.470 1.00 87.44 223 PRO A N 1
ATOM 1743 C CA . PRO A 1 223 ? -15.948 -0.185 14.606 1.00 87.44 223 PRO A CA 1
ATOM 1744 C C . PRO A 1 223 ? -16.316 -1.396 15.475 1.00 87.44 223 PRO A C 1
ATOM 1746 O O . PRO A 1 223 ? -16.492 -1.278 16.688 1.00 87.44 223 PRO A O 1
ATOM 1749 N N . TRP A 1 224 ? -16.347 -2.592 14.883 1.00 89.56 224 TRP A N 1
ATOM 1750 C CA . TRP A 1 224 ? -16.619 -3.849 15.580 1.00 89.56 224 TRP A CA 1
ATOM 1751 C C . TRP A 1 224 ? -15.624 -4.147 16.713 1.00 89.56 224 TRP A C 1
ATOM 1753 O O . TRP A 1 224 ? -16.006 -4.795 17.687 1.00 89.56 224 TRP A O 1
ATOM 1763 N N . LYS A 1 225 ? -14.372 -3.660 16.639 1.00 87.56 225 LYS A N 1
ATOM 1764 C CA . LYS A 1 225 ? -13.384 -3.833 17.720 1.00 87.56 225 LYS A CA 1
ATOM 1765 C C . LYS A 1 225 ? -13.823 -3.103 18.983 1.00 87.56 225 LYS A C 1
ATOM 1767 O O . LYS A 1 225 ? -13.796 -3.683 20.066 1.00 87.56 225 LYS A O 1
ATOM 1772 N N . ILE A 1 226 ? -14.277 -1.859 18.838 1.00 86.19 226 ILE A N 1
ATOM 1773 C CA . ILE A 1 226 ? -14.786 -1.064 19.960 1.00 86.19 226 ILE A CA 1
ATOM 1774 C C . ILE A 1 226 ? -16.027 -1.727 20.536 1.00 86.19 226 ILE A C 1
ATOM 1776 O O . ILE A 1 226 ? -16.079 -1.957 21.740 1.00 86.19 226 ILE A O 1
ATOM 1780 N N . LEU A 1 227 ? -16.975 -2.124 19.685 1.00 86.25 227 LEU A N 1
ATOM 1781 C CA . LEU A 1 227 ? -18.190 -2.805 20.134 1.00 86.25 227 LEU A CA 1
ATOM 1782 C C . LEU A 1 227 ? -17.876 -4.100 20.902 1.00 86.25 227 LEU A C 1
ATOM 1784 O O . LEU A 1 227 ? -18.491 -4.362 21.934 1.00 86.25 227 LEU A O 1
ATOM 1788 N N . ALA A 1 228 ? -16.882 -4.878 20.463 1.00 90.06 228 ALA A N 1
ATOM 1789 C CA . ALA A 1 228 ? -16.428 -6.066 21.183 1.00 90.06 228 ALA A CA 1
ATOM 1790 C C . ALA A 1 228 ? -15.808 -5.723 22.550 1.00 90.06 228 ALA A C 1
ATOM 1792 O O . ALA A 1 228 ? -16.089 -6.405 23.537 1.00 90.06 228 ALA A O 1
ATOM 1793 N N . HIS A 1 229 ? -14.995 -4.664 22.639 1.00 84.56 229 HIS A N 1
ATOM 1794 C CA . HIS A 1 229 ? -14.452 -4.189 23.915 1.00 84.56 229 HIS A CA 1
ATOM 1795 C C . HIS A 1 229 ? -15.549 -3.699 24.862 1.00 84.56 229 HIS A C 1
ATOM 1797 O O . HIS A 1 229 ? -15.533 -4.052 26.039 1.00 84.56 229 HIS A O 1
ATOM 1803 N N . MET A 1 230 ? -16.533 -2.961 24.353 1.00 82.44 230 MET A N 1
ATOM 1804 C CA . MET A 1 230 ? -17.675 -2.492 25.136 1.00 82.44 230 MET A CA 1
ATOM 1805 C C . MET A 1 230 ? -18.549 -3.644 25.627 1.00 82.44 230 MET A C 1
ATOM 1807 O O . MET A 1 230 ? -18.955 -3.646 26.786 1.00 82.44 230 MET A O 1
ATOM 1811 N N . ALA A 1 231 ? -18.793 -4.655 24.788 1.00 88.50 231 ALA A N 1
ATOM 1812 C CA . ALA A 1 231 ? -19.503 -5.863 25.197 1.00 88.50 231 ALA A CA 1
ATOM 1813 C C . ALA A 1 231 ? -18.763 -6.583 26.337 1.00 88.50 231 ALA A C 1
ATOM 1815 O O . ALA A 1 231 ? -19.372 -6.882 27.361 1.00 88.50 231 ALA A O 1
ATOM 1816 N N . ARG A 1 232 ? -17.439 -6.768 26.213 1.00 90.69 232 ARG A N 1
ATOM 1817 C CA . ARG A 1 232 ? -16.605 -7.357 27.278 1.00 90.69 232 ARG A CA 1
ATOM 1818 C C . ARG A 1 232 ? -16.646 -6.541 28.569 1.00 90.69 232 ARG A C 1
ATOM 1820 O O . ARG A 1 232 ? -16.742 -7.124 29.644 1.00 90.69 232 ARG A O 1
ATOM 1827 N N . LEU A 1 233 ? -16.579 -5.213 28.467 1.00 84.94 233 LEU A N 1
ATOM 1828 C CA . LEU A 1 233 ? -16.642 -4.314 29.617 1.00 84.94 233 LEU A CA 1
ATOM 1829 C C . LEU A 1 233 ? -17.999 -4.432 30.326 1.00 84.94 233 LEU A C 1
ATOM 1831 O O . LEU A 1 233 ? -18.056 -4.656 31.531 1.00 84.94 233 LEU A O 1
ATOM 1835 N N . ARG A 1 234 ? -19.096 -4.366 29.567 1.00 88.75 234 ARG A N 1
ATOM 1836 C CA . ARG A 1 234 ? -20.459 -4.541 30.081 1.00 88.75 234 ARG A CA 1
ATOM 1837 C C . ARG A 1 234 ? -20.622 -5.882 30.793 1.00 88.75 234 ARG A C 1
ATOM 1839 O O . ARG A 1 234 ? -21.160 -5.925 31.896 1.00 88.75 234 ARG A O 1
ATOM 1846 N N . ASP A 1 235 ? -20.162 -6.968 30.180 1.00 92.56 235 ASP A N 1
ATOM 1847 C CA . ASP A 1 235 ? -20.293 -8.310 30.746 1.00 92.56 235 ASP A CA 1
ATOM 1848 C C . ASP A 1 235 ? -19.431 -8.469 32.017 1.00 92.56 235 ASP A C 1
ATOM 1850 O O . ASP A 1 235 ? -19.860 -9.111 32.978 1.00 92.56 235 ASP A O 1
ATOM 1854 N N . HIS A 1 236 ? -18.260 -7.819 32.075 1.00 91.00 236 HIS A N 1
ATOM 1855 C CA . HIS A 1 236 ? -17.432 -7.739 33.281 1.00 91.00 236 HIS A CA 1
ATOM 1856 C C . HIS A 1 236 ? -18.162 -7.035 34.435 1.00 91.00 236 HIS A C 1
ATOM 1858 O O . HIS A 1 236 ? -18.219 -7.579 35.537 1.00 91.00 236 HIS A O 1
ATOM 1864 N N . TYR A 1 237 ? -18.768 -5.870 34.184 1.00 84.75 237 TYR A N 1
ATOM 1865 C CA . TYR A 1 237 ? -19.507 -5.130 35.212 1.00 84.75 237 TYR A CA 1
ATOM 1866 C C . TYR A 1 237 ? -20.780 -5.840 35.663 1.00 84.75 237 TYR A C 1
ATOM 1868 O O . TYR A 1 237 ? -21.073 -5.841 36.855 1.00 84.75 237 TYR A O 1
ATOM 1876 N N . ARG A 1 238 ? -21.501 -6.507 34.753 1.00 93.00 238 ARG A N 1
ATOM 1877 C CA . ARG A 1 238 ? -22.634 -7.368 35.132 1.00 93.00 238 ARG A CA 1
ATOM 1878 C C . ARG A 1 238 ? -22.193 -8.463 36.096 1.00 93.00 238 ARG A C 1
ATOM 1880 O O . ARG A 1 238 ? -22.773 -8.604 37.163 1.00 93.00 238 ARG A O 1
ATOM 1887 N N . LYS A 1 239 ? -21.107 -9.168 35.769 1.00 95.81 239 LYS A N 1
ATOM 1888 C CA . LYS A 1 239 ? -20.550 -10.209 36.639 1.00 95.81 239 LYS A CA 1
ATOM 1889 C C . LYS A 1 239 ? -20.090 -9.658 37.995 1.00 95.81 239 LYS A C 1
ATOM 1891 O O . LYS A 1 239 ? -20.258 -10.329 39.009 1.00 95.81 239 LYS A O 1
ATOM 1896 N N . LEU A 1 240 ? -19.507 -8.459 38.018 1.00 92.31 240 LEU A N 1
ATOM 1897 C CA . LEU A 1 240 ? -19.109 -7.785 39.256 1.00 92.31 240 LEU A CA 1
ATOM 1898 C C . LEU A 1 240 ? -20.331 -7.422 40.116 1.00 92.31 240 LEU A C 1
ATOM 1900 O O . LEU A 1 240 ? -20.321 -7.681 41.315 1.00 92.31 240 LEU A O 1
ATOM 1904 N N . SER A 1 241 ? -21.393 -6.890 39.502 1.00 91.25 241 SER A N 1
ATOM 1905 C CA . SER A 1 241 ? -22.663 -6.599 40.180 1.00 91.25 241 SER A CA 1
ATOM 1906 C C . SER A 1 241 ? -23.279 -7.864 40.772 1.00 91.25 241 SER A C 1
ATOM 1908 O O . SER A 1 241 ? -23.567 -7.896 41.963 1.00 91.25 241 SER A O 1
ATOM 1910 N N . ASP A 1 242 ? -23.380 -8.937 39.979 1.00 95.12 242 ASP A N 1
ATOM 1911 C CA . ASP A 1 242 ? -23.908 -10.225 40.436 1.00 95.12 242 ASP A CA 1
ATOM 1912 C C . ASP A 1 242 ? -23.119 -10.770 41.637 1.00 95.12 242 ASP A C 1
ATOM 1914 O O . ASP A 1 242 ? -23.691 -11.361 42.554 1.00 95.12 242 ASP A O 1
ATOM 1918 N N . ASN A 1 243 ? -21.794 -10.590 41.647 1.00 96.00 243 ASN A N 1
ATOM 1919 C CA . ASN A 1 243 ? -20.951 -10.986 42.772 1.00 96.00 243 ASN A CA 1
ATOM 1920 C C . ASN A 1 243 ? -21.238 -10.144 44.019 1.00 96.00 243 ASN A C 1
ATOM 1922 O O . ASN A 1 243 ? -21.415 -10.717 45.091 1.00 96.00 243 ASN A O 1
ATOM 1926 N N . HIS A 1 244 ? -21.346 -8.820 43.891 1.00 92.31 244 HIS A N 1
ATOM 1927 C CA . HIS A 1 244 ? -21.697 -7.954 45.017 1.00 92.31 244 HIS A CA 1
ATOM 1928 C C . HIS A 1 244 ? -23.089 -8.252 45.575 1.00 92.31 244 HIS A C 1
ATOM 1930 O O . HIS A 1 244 ? -23.274 -8.246 46.791 1.00 92.31 244 HIS A O 1
ATOM 1936 N N . ASP A 1 245 ? -24.061 -8.573 44.723 1.00 95.44 245 ASP A N 1
ATOM 1937 C CA . ASP A 1 245 ? -25.396 -8.968 45.170 1.00 95.44 245 ASP A CA 1
ATOM 1938 C C . ASP A 1 245 ? -25.364 -10.311 45.914 1.00 95.44 245 ASP A C 1
ATOM 1940 O O . ASP A 1 245 ? -26.019 -10.470 46.947 1.00 95.44 245 ASP A O 1
ATOM 1944 N N . ARG A 1 246 ? -24.537 -11.267 45.464 1.00 98.06 246 ARG A N 1
ATOM 1945 C CA . ARG A 1 246 ? -24.297 -12.528 46.190 1.00 98.06 246 ARG A CA 1
ATOM 1946 C C . ARG A 1 246 ? -23.608 -12.301 47.534 1.00 98.06 246 ARG A C 1
ATOM 1948 O O . ARG A 1 246 ? -24.006 -12.930 48.514 1.00 98.06 246 ARG A O 1
ATOM 1955 N N . GLU A 1 247 ? -22.606 -11.426 47.587 1.00 96.69 247 GLU A N 1
ATOM 1956 C CA . GLU A 1 247 ? -21.896 -11.048 48.816 1.00 96.69 247 GLU A CA 1
ATOM 1957 C C . GLU A 1 247 ? -22.841 -10.373 49.814 1.00 96.69 247 GLU A C 1
ATOM 1959 O O . GLU A 1 247 ? -22.880 -10.769 50.979 1.00 96.69 247 GLU A O 1
ATOM 1964 N N . ARG A 1 248 ? -23.672 -9.426 49.360 1.00 97.06 248 ARG A N 1
ATOM 1965 C CA . ARG A 1 248 ? -24.718 -8.795 50.182 1.00 97.06 248 ARG A CA 1
ATOM 1966 C C . ARG A 1 248 ? -25.708 -9.824 50.712 1.00 97.06 248 ARG A C 1
ATOM 1968 O O . ARG A 1 248 ? -25.919 -9.897 51.916 1.00 97.06 248 ARG A O 1
ATOM 1975 N N . ALA A 1 249 ? -26.230 -10.694 49.848 1.00 97.38 249 ALA A N 1
ATOM 1976 C CA . ALA A 1 249 ? -27.139 -11.757 50.267 1.00 97.38 249 ALA A CA 1
ATOM 1977 C C . ALA A 1 249 ? -26.484 -12.738 51.260 1.00 97.38 249 ALA A C 1
ATOM 1979 O O . ALA A 1 249 ? -27.150 -13.305 52.128 1.00 97.38 249 ALA A O 1
ATOM 1980 N N . GLN A 1 250 ? -25.175 -12.982 51.148 1.00 98.31 250 GLN A N 1
ATOM 1981 C CA . GLN A 1 250 ? -24.428 -13.772 52.124 1.00 98.31 250 GLN A CA 1
ATOM 1982 C C . GLN A 1 250 ? -24.289 -13.044 53.465 1.00 98.31 250 GLN A C 1
ATOM 1984 O O . GLN A 1 250 ? -24.551 -13.663 54.497 1.00 98.31 250 GLN A O 1
ATOM 1989 N N . ALA A 1 251 ? -23.940 -11.758 53.454 1.00 97.06 251 ALA A N 1
ATOM 1990 C CA . ALA A 1 251 ? -23.860 -10.933 54.655 1.00 97.06 251 ALA A CA 1
ATOM 1991 C C . ALA A 1 251 ? -25.219 -10.839 55.371 1.00 97.06 251 ALA A C 1
ATOM 1993 O O . ALA A 1 251 ? -25.284 -11.022 56.584 1.00 97.06 251 ALA A O 1
ATOM 1994 N N . ASP A 1 252 ? -26.319 -10.676 54.630 1.00 97.50 252 ASP A N 1
ATOM 1995 C CA . ASP A 1 252 ? -27.674 -10.650 55.190 1.00 97.50 252 ASP A CA 1
ATOM 1996 C C . ASP A 1 252 ? -28.043 -11.976 55.862 1.00 97.50 252 ASP A C 1
ATOM 1998 O O . ASP A 1 252 ? -28.602 -11.991 56.959 1.00 97.50 252 ASP A O 1
ATOM 2002 N N . ARG A 1 253 ? -27.688 -13.112 55.247 1.00 98.12 253 ARG A N 1
ATOM 2003 C CA . ARG A 1 253 ? -27.887 -14.438 55.857 1.00 98.12 253 ARG A CA 1
ATOM 2004 C C . ARG A 1 253 ? -27.086 -14.601 57.145 1.00 98.12 253 ARG A C 1
ATOM 2006 O O . ARG A 1 253 ? -27.615 -15.138 58.117 1.00 98.12 253 ARG A O 1
ATOM 2013 N N . GLN A 1 254 ? -25.840 -14.129 57.170 1.00 98.06 254 GLN A N 1
ATOM 2014 C CA . GLN A 1 254 ? -25.011 -14.138 58.378 1.00 98.06 254 GLN A CA 1
ATOM 2015 C C . GLN A 1 254 ? -25.609 -13.247 59.470 1.00 98.06 254 GLN A C 1
ATOM 2017 O O . GLN A 1 254 ? -25.713 -13.667 60.618 1.00 98.06 254 GLN A O 1
ATOM 2022 N N . LEU A 1 255 ? -26.079 -12.052 59.115 1.00 97.75 255 LEU A N 1
ATOM 2023 C CA . LEU A 1 255 ? -26.715 -11.133 60.052 1.00 97.75 255 LEU A CA 1
ATOM 2024 C C . LEU A 1 255 ? -28.020 -11.711 60.621 1.00 97.75 255 LEU A C 1
ATOM 2026 O O . LEU A 1 255 ? -28.268 -11.622 61.821 1.00 97.75 255 LEU A O 1
ATOM 2030 N N . GLN A 1 256 ? -28.834 -12.366 59.790 1.00 98.00 256 GLN A N 1
ATOM 2031 C CA . GLN A 1 256 ? -30.023 -13.088 60.250 1.00 98.00 256 GLN A CA 1
ATOM 2032 C C . GLN A 1 256 ? -29.671 -14.239 61.197 1.00 98.00 256 GLN A C 1
ATOM 2034 O O . GLN A 1 256 ? -30.372 -14.431 62.188 1.00 98.00 256 GLN A O 1
ATOM 2039 N N . HIS A 1 257 ? -28.603 -14.989 60.916 1.00 98.19 257 HIS A N 1
ATOM 2040 C CA . HIS A 1 257 ? -28.120 -16.052 61.797 1.00 98.19 257 HIS A CA 1
ATOM 2041 C C . HIS A 1 257 ? -27.714 -15.501 63.169 1.00 98.19 257 HIS A C 1
ATOM 2043 O O . HIS A 1 257 ? -28.247 -15.942 64.183 1.00 98.19 257 HIS A O 1
ATOM 2049 N N . LEU A 1 258 ? -26.857 -14.477 63.192 1.00 97.88 258 LEU A N 1
ATOM 2050 C CA . LEU A 1 258 ? -26.399 -13.829 64.424 1.00 97.88 258 LEU A CA 1
ATOM 2051 C C . LEU A 1 258 ? -27.559 -13.227 65.229 1.00 97.88 258 LEU A C 1
ATOM 2053 O O . LEU A 1 258 ? -27.569 -13.310 66.454 1.00 97.88 258 LEU A O 1
ATOM 2057 N N . ASN A 1 259 ? -28.566 -12.653 64.563 1.00 97.88 259 ASN A N 1
ATOM 2058 C CA . ASN A 1 259 ? -29.764 -12.152 65.239 1.00 97.88 259 ASN A CA 1
ATOM 2059 C C . ASN A 1 259 ? -30.573 -13.281 65.890 1.00 97.88 259 ASN A C 1
ATOM 2061 O O . ASN A 1 259 ? -31.044 -13.106 67.010 1.00 97.88 259 ASN A O 1
ATOM 2065 N N . ARG A 1 260 ? -30.708 -14.443 65.234 1.00 98.38 260 ARG A N 1
ATOM 2066 C CA . ARG A 1 260 ? -31.374 -15.612 65.836 1.00 98.38 260 ARG A CA 1
ATOM 2067 C C . ARG A 1 260 ? -30.616 -16.107 67.066 1.00 98.38 260 ARG A C 1
ATOM 2069 O O . ARG A 1 260 ? -31.239 -16.294 68.105 1.00 98.38 260 ARG A O 1
ATOM 2076 N N . GLU A 1 261 ? -29.294 -16.242 66.974 1.00 97.75 261 GLU A N 1
ATOM 2077 C CA . GLU A 1 261 ? -28.447 -16.636 68.110 1.00 97.75 261 GLU A CA 1
ATOM 2078 C C . GLU A 1 261 ? -28.543 -15.633 69.265 1.00 97.75 261 GLU A C 1
ATOM 2080 O O . GLU A 1 261 ? -28.707 -16.021 70.422 1.00 97.75 261 GLU A O 1
ATOM 2085 N N . ARG A 1 262 ? -28.505 -14.328 68.967 1.00 96.62 262 ARG A N 1
ATOM 2086 C CA . ARG A 1 262 ? -28.701 -13.272 69.967 1.00 96.62 262 ARG A CA 1
ATOM 2087 C C . ARG A 1 262 ? -30.057 -13.413 70.656 1.00 96.62 262 ARG A C 1
ATOM 2089 O O . ARG A 1 262 ? -30.120 -13.381 71.882 1.00 96.62 262 ARG A O 1
ATOM 2096 N N . ASP A 1 263 ? -31.131 -13.584 69.891 1.00 97.81 263 ASP A N 1
ATOM 2097 C CA . ASP A 1 263 ? -32.482 -13.710 70.435 1.00 97.81 263 ASP A CA 1
ATOM 2098 C C . ASP A 1 263 ? -32.629 -14.980 71.302 1.00 97.81 263 ASP A C 1
ATOM 2100 O O . ASP A 1 263 ? -33.309 -14.954 72.332 1.00 97.81 263 ASP A O 1
ATOM 2104 N N . GLU A 1 264 ? -31.974 -16.086 70.933 1.00 97.50 264 GLU A N 1
ATOM 2105 C CA . GLU A 1 264 ? -31.894 -17.311 71.741 1.00 97.50 264 GLU A CA 1
ATOM 2106 C C . GLU A 1 264 ? -31.140 -17.082 73.057 1.00 97.50 264 GLU A C 1
ATOM 2108 O O . GLU A 1 264 ? -31.653 -17.422 74.129 1.00 97.50 264 GLU A O 1
ATOM 2113 N N . LEU A 1 265 ? -29.978 -16.426 73.014 1.00 95.56 265 LEU A N 1
ATOM 2114 C CA . LEU A 1 265 ? -29.217 -16.050 74.209 1.00 95.56 265 LEU A CA 1
ATOM 2115 C C . LEU A 1 265 ? -30.006 -15.100 75.119 1.00 95.56 265 LEU A C 1
ATOM 2117 O O . LEU A 1 265 ? -29.984 -15.253 76.340 1.00 95.56 265 LEU A O 1
ATOM 2121 N N . GLU A 1 266 ? -30.766 -14.157 74.562 1.00 95.88 266 GLU A N 1
ATOM 2122 C CA . GLU A 1 266 ? -31.648 -13.284 75.340 1.00 95.88 266 GLU A CA 1
ATOM 2123 C C . GLU A 1 266 ? -32.799 -14.047 76.008 1.00 95.88 266 GLU A C 1
ATOM 2125 O O . GLU A 1 266 ? -33.217 -13.692 77.118 1.00 95.88 266 GLU A O 1
ATOM 2130 N N . ARG A 1 267 ? -33.347 -15.082 75.356 1.00 96.75 267 ARG A N 1
ATOM 2131 C CA . ARG A 1 267 ? -34.347 -15.973 75.971 1.00 96.75 267 ARG A CA 1
ATOM 2132 C C . ARG A 1 267 ? -33.724 -16.780 77.107 1.00 96.75 267 ARG A C 1
ATOM 2134 O O . ARG A 1 267 ? -34.297 -16.797 78.197 1.00 96.75 267 ARG A O 1
ATOM 2141 N N . HIS A 1 268 ? -32.542 -17.363 76.901 1.00 95.38 268 HIS A N 1
ATOM 2142 C CA . HIS A 1 268 ? -31.808 -18.079 77.948 1.00 95.38 268 HIS A CA 1
ATOM 2143 C C . HIS A 1 268 ? -31.455 -17.168 79.130 1.00 95.38 268 HIS A C 1
ATOM 2145 O O . HIS A 1 268 ? -31.747 -17.510 80.274 1.00 95.38 268 HIS A O 1
ATOM 2151 N N . GLY A 1 269 ? -30.939 -15.965 78.869 1.00 94.38 269 GLY A N 1
ATOM 2152 C CA . GLY A 1 269 ? -30.625 -14.980 79.903 1.00 94.38 269 GLY A CA 1
ATOM 2153 C C . GLY A 1 269 ? -31.862 -14.497 80.668 1.00 94.38 269 GLY A C 1
ATOM 2154 O O . GLY A 1 269 ? -31.802 -14.296 81.880 1.00 94.38 269 GLY A O 1
ATOM 2155 N N . ARG A 1 270 ? -33.019 -14.343 80.005 1.00 93.12 270 ARG A N 1
ATOM 2156 C CA . ARG A 1 270 ? -34.303 -14.088 80.688 1.00 93.12 270 ARG A CA 1
ATOM 2157 C C . ARG A 1 270 ? -34.712 -15.256 81.585 1.00 93.12 270 ARG A C 1
ATOM 2159 O O . ARG A 1 270 ? -35.066 -15.010 82.735 1.00 93.12 270 ARG A O 1
ATOM 2166 N N . GLY A 1 271 ? -34.622 -16.492 81.093 1.00 90.00 271 GLY A N 1
ATOM 2167 C CA . GLY A 1 271 ? -34.916 -17.695 81.876 1.00 90.00 271 GLY A CA 1
ATOM 2168 C C . GLY A 1 271 ? -34.027 -17.823 83.115 1.00 90.00 271 GLY A C 1
ATOM 2169 O O . GLY A 1 271 ? -34.524 -18.082 84.207 1.00 90.00 271 GLY A O 1
ATOM 2170 N N . GLN A 1 272 ? -32.732 -17.547 82.974 1.00 92.94 272 GLN A N 1
ATOM 2171 C CA . GLN A 1 272 ? -31.780 -17.592 84.081 1.00 92.94 272 GLN A CA 1
ATOM 2172 C C . GLN A 1 272 ? -32.052 -16.502 85.125 1.00 92.94 272 GLN A C 1
ATOM 2174 O O . GLN A 1 272 ? -32.093 -16.797 86.314 1.00 92.94 272 GLN A O 1
ATOM 2179 N N . ARG A 1 273 ? -32.359 -15.267 84.699 1.00 92.69 273 ARG A N 1
ATOM 2180 C CA . ARG A 1 273 ? -32.777 -14.191 85.618 1.00 92.69 273 ARG A CA 1
ATOM 2181 C C . ARG A 1 273 ? -34.063 -14.527 86.379 1.00 92.69 273 ARG A C 1
ATOM 2183 O O . ARG A 1 273 ? -34.160 -14.213 87.562 1.00 92.69 273 ARG A O 1
ATOM 2190 N N . LEU A 1 274 ? -35.033 -15.167 85.721 1.00 89.88 274 LEU A N 1
ATOM 2191 C CA . LEU A 1 274 ? -36.264 -15.655 86.355 1.00 89.88 274 LEU A CA 1
ATOM 2192 C C . LEU A 1 274 ? -35.966 -16.738 87.400 1.00 89.88 274 LEU A C 1
ATOM 2194 O O . LEU A 1 274 ? -36.462 -16.647 88.521 1.00 89.88 274 LEU A O 1
ATOM 2198 N N . LEU A 1 275 ? -35.127 -17.724 87.065 1.00 89.94 275 LEU A N 1
ATOM 2199 C CA . LEU A 1 275 ? -34.685 -18.758 88.007 1.00 89.94 275 LEU A CA 1
ATOM 2200 C C . LEU A 1 275 ? -33.956 -18.151 89.210 1.00 89.94 275 LEU A C 1
ATOM 2202 O O . LEU A 1 275 ? -34.277 -18.490 90.347 1.00 89.94 275 LEU A O 1
ATOM 2206 N N . ASP A 1 276 ? -33.046 -17.205 88.981 1.00 91.00 276 ASP A N 1
ATOM 2207 C CA . ASP A 1 276 ? -32.343 -16.491 90.047 1.00 91.00 276 ASP A CA 1
ATOM 2208 C C . ASP A 1 276 ? -33.311 -15.711 90.945 1.00 91.00 276 ASP A C 1
ATOM 2210 O O . ASP A 1 276 ? -33.163 -15.707 92.168 1.00 91.00 276 ASP A O 1
ATOM 2214 N N . GLN A 1 277 ? -34.327 -15.064 90.368 1.00 93.00 277 GLN A N 1
ATOM 2215 C CA . GLN A 1 277 ? -35.354 -14.347 91.121 1.00 93.00 277 GLN A CA 1
ATOM 2216 C C . GLN A 1 277 ? -36.204 -15.301 91.975 1.00 93.00 277 GLN A C 1
ATOM 2218 O O . GLN A 1 277 ? -36.429 -15.016 93.154 1.00 93.00 277 GLN A O 1
ATOM 2223 N N . ILE A 1 278 ? -36.615 -16.449 91.422 1.00 91.06 278 ILE A N 1
ATOM 2224 C CA . ILE A 1 278 ? -37.337 -17.502 92.154 1.00 91.06 278 ILE A CA 1
ATOM 2225 C C . ILE A 1 278 ? -36.470 -18.021 93.306 1.00 91.06 278 ILE A C 1
ATOM 2227 O O . ILE A 1 278 ? -36.907 -18.005 94.457 1.00 91.06 278 ILE A O 1
ATOM 2231 N N . MET A 1 279 ? -35.219 -18.392 93.035 1.00 89.38 279 MET A N 1
ATOM 2232 C CA . MET A 1 279 ? -34.274 -18.871 94.049 1.00 89.38 279 MET A CA 1
ATOM 2233 C C . MET A 1 279 ? -34.053 -17.843 95.165 1.00 89.38 279 MET A C 1
ATOM 2235 O O . MET A 1 279 ? -34.068 -18.194 96.346 1.00 89.38 279 MET A O 1
ATOM 2239 N N . ARG A 1 280 ? -33.922 -16.554 94.821 1.00 91.69 280 ARG A N 1
ATOM 2240 C CA . ARG A 1 280 ? -33.833 -15.465 95.809 1.00 91.69 280 ARG A CA 1
ATOM 2241 C C . ARG A 1 280 ? -35.105 -15.340 96.650 1.00 91.69 280 ARG A C 1
ATOM 2243 O O . ARG A 1 280 ? -34.991 -15.138 97.855 1.00 91.69 280 ARG A O 1
ATOM 2250 N N . SER A 1 281 ? -36.288 -15.492 96.052 1.00 89.12 281 SER A N 1
ATOM 2251 C CA . SER A 1 281 ? -37.576 -15.419 96.760 1.00 89.12 281 SER A CA 1
ATOM 2252 C C . SER A 1 281 ? -37.863 -16.623 97.668 1.00 89.12 281 SER A C 1
ATOM 2254 O O . SER A 1 281 ? -38.545 -16.469 98.677 1.00 89.12 281 SER A O 1
ATOM 2256 N N . LEU A 1 282 ? -37.307 -17.801 97.359 1.00 87.19 282 LEU A N 1
ATOM 2257 C CA . LEU A 1 282 ? -37.415 -19.012 98.184 1.00 87.19 282 LEU A CA 1
ATOM 2258 C C . LEU A 1 282 ? -36.394 -19.043 99.334 1.00 87.19 282 LEU A C 1
ATOM 2260 O O . LEU A 1 282 ? -36.603 -19.718 100.340 1.00 87.19 282 LEU A O 1
ATOM 2264 N N . CYS A 1 283 ? -35.303 -18.284 99.225 1.00 82.56 283 CYS A N 1
ATOM 2265 C CA . CYS A 1 283 ? -34.230 -18.226 100.220 1.00 82.56 283 CYS A CA 1
ATOM 2266 C C . CYS A 1 283 ? -34.689 -17.897 101.671 1.00 82.56 283 CYS A C 1
ATOM 2268 O O . CYS A 1 283 ? -34.152 -18.496 102.606 1.00 82.56 283 CYS A O 1
ATOM 2270 N N . PRO A 1 284 ? -35.694 -17.029 101.921 1.00 77.75 284 PRO A N 1
ATOM 2271 C CA . PRO A 1 284 ? -36.247 -16.814 103.261 1.00 77.75 284 PRO A CA 1
ATOM 2272 C C . PRO A 1 284 ? -36.903 -18.069 103.855 1.00 77.75 284 PRO A C 1
ATOM 2274 O O . PRO A 1 284 ? -36.709 -18.346 105.035 1.00 77.75 284 PRO A O 1
ATOM 2277 N N . PHE A 1 285 ? -37.613 -18.866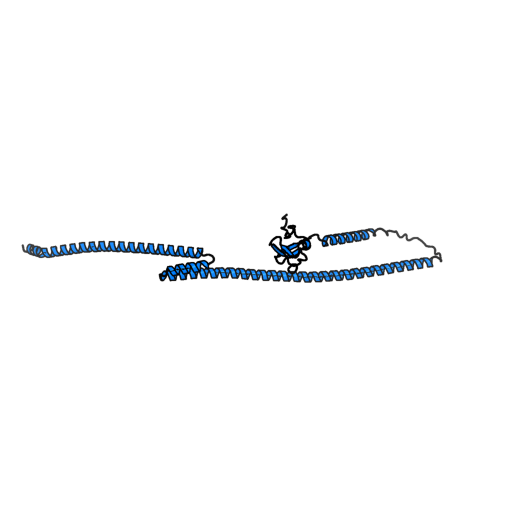 103.049 1.00 74.81 285 PHE A N 1
ATOM 2278 C CA . PHE A 1 285 ? -38.261 -20.099 103.515 1.00 74.81 285 PHE A CA 1
ATOM 2279 C C . PHE A 1 285 ? -37.237 -21.154 103.945 1.00 74.81 285 PHE A C 1
ATOM 2281 O O . PHE A 1 285 ? -37.402 -21.805 104.976 1.00 74.81 285 PHE A O 1
ATOM 2288 N N . PHE A 1 286 ? -36.121 -21.259 103.221 1.00 68.50 286 PHE A N 1
ATOM 2289 C CA . PHE A 1 286 ? -35.024 -22.154 103.597 1.00 68.50 286 PHE A CA 1
ATOM 2290 C C . PHE A 1 286 ? -34.262 -21.702 104.851 1.00 68.50 286 PHE A C 1
ATOM 2292 O O . PHE A 1 286 ? -33.671 -22.539 105.532 1.00 68.50 286 PHE A O 1
ATOM 2299 N N . LYS A 1 287 ? -34.290 -20.409 105.204 1.00 71.06 287 LYS A N 1
ATOM 2300 C CA . LYS A 1 287 ? -33.737 -19.934 106.484 1.00 71.06 287 LYS A CA 1
ATOM 2301 C C . LYS A 1 287 ? -34.605 -20.325 107.685 1.00 71.06 287 LYS A C 1
ATOM 2303 O O . LYS A 1 287 ? -34.049 -20.543 108.755 1.00 71.06 287 LYS A O 1
ATOM 2308 N N . VAL A 1 288 ? -35.923 -20.458 107.517 1.00 63.59 288 VAL A N 1
ATOM 2309 C CA . VAL A 1 288 ? -36.844 -20.860 108.601 1.00 63.59 288 VAL A CA 1
ATOM 2310 C C . VAL A 1 288 ? -36.730 -22.358 108.914 1.00 63.59 288 VAL A C 1
ATOM 2312 O O . VAL A 1 288 ? -36.748 -22.742 110.077 1.00 63.59 288 VAL A O 1
ATOM 2315 N N . LEU A 1 289 ? -36.503 -23.201 107.903 1.00 59.34 289 LEU A N 1
ATOM 2316 C CA . LEU A 1 289 ? -36.339 -24.657 108.064 1.00 59.34 289 LEU A CA 1
ATOM 2317 C C . LEU A 1 289 ? -35.026 -25.093 108.743 1.00 59.34 289 LEU A C 1
ATOM 2319 O O . LEU A 1 289 ? -34.853 -26.275 109.016 1.00 59.34 289 LEU A O 1
ATOM 2323 N N . LYS A 1 290 ? -34.094 -24.171 109.013 1.00 55.53 290 LYS A N 1
ATOM 2324 C CA . LYS A 1 290 ? -32.803 -24.464 109.665 1.00 55.53 290 LYS A CA 1
ATOM 2325 C C . LYS A 1 290 ? -32.774 -24.177 111.176 1.00 55.53 290 LYS A C 1
ATOM 2327 O O . LYS A 1 290 ? -31.712 -24.310 111.775 1.00 55.53 290 LYS A O 1
ATOM 2332 N N . ILE A 1 291 ? -33.894 -23.761 111.776 1.00 54.28 291 ILE A N 1
ATOM 2333 C CA . ILE A 1 291 ? -34.021 -23.450 113.219 1.00 54.28 291 ILE A CA 1
ATOM 2334 C C . ILE A 1 291 ? -34.941 -24.477 113.914 1.00 54.28 291 ILE A C 1
ATOM 2336 O O . ILE A 1 291 ? -35.696 -24.167 114.829 1.00 54.28 291 ILE A O 1
ATOM 2340 N N . SER A 1 292 ? -34.922 -25.725 113.461 1.00 47.50 292 SER A N 1
ATOM 2341 C CA . SER A 1 292 ? -35.559 -26.870 114.126 1.00 47.50 292 SER A CA 1
ATOM 2342 C C . SER A 1 292 ? -34.567 -28.018 114.144 1.00 47.50 292 SER A C 1
ATOM 2344 O O . SER A 1 292 ? -34.513 -28.708 115.180 1.00 47.50 292 SER A O 1
#

Secondary structure (DSSP, 8-state):
-------B-TTT-SBP-SSEEE-TTS-EEEGGG--TTPBPTTT-PBP-GGG-EEETT-------HHHHHHHHHHHHHHHHHHHHHTTTTS------TT------TTSHHHHHHHHHHHHHHHHHHHHHHHHHHHHHHHHHHHHHHHHHHHHHHHHHHHHHHHHHHHHHHHHHHHHHHHHHHHHHHHHHHHHHHHHHHHHHHHTT-HHHHHHHHHHHHHTSS-HHHHHHHHHHHHHHHHHHHHHHHHHHHHHHHHHHHHHHHHHHHHHHHHHHHHHHHHHHHHHHHHHHTT--

pLDDT: mean 86.46, std 15.26, range [43.88, 98.44]